Protein AF-A0A1M5GUL8-F1 (afdb_monomer_lite)

Structure (mmCIF, N/CA/C/O backbone):
data_AF-A0A1M5GUL8-F1
#
_entry.id   AF-A0A1M5GUL8-F1
#
loop_
_atom_site.group_PDB
_atom_site.id
_atom_site.type_symbol
_atom_site.label_atom_id
_atom_site.label_alt_id
_atom_site.label_comp_id
_atom_site.label_asym_id
_atom_site.label_entity_id
_atom_site.label_seq_id
_atom_site.pdbx_PDB_ins_code
_atom_site.Cartn_x
_atom_site.Cartn_y
_atom_site.Cartn_z
_atom_site.occupancy
_atom_site.B_iso_or_equiv
_atom_site.auth_seq_id
_atom_site.auth_comp_id
_atom_site.auth_asym_id
_atom_site.auth_atom_id
_atom_site.pdbx_PDB_model_num
ATOM 1 N N . MET A 1 1 ? -1.509 32.588 45.041 1.00 47.69 1 MET A N 1
ATOM 2 C CA . MET A 1 1 ? -2.164 32.476 43.717 1.00 47.69 1 MET A CA 1
ATOM 3 C C . MET A 1 1 ? -1.309 31.799 42.627 1.00 47.69 1 MET A C 1
ATOM 5 O O . MET A 1 1 ? -1.716 31.833 41.479 1.00 47.69 1 MET A O 1
ATOM 9 N N . ASN A 1 2 ? -0.209 31.088 42.941 1.00 47.78 2 ASN A N 1
ATOM 10 C CA . ASN A 1 2 ? 0.744 30.619 41.908 1.00 47.78 2 ASN A CA 1
ATOM 11 C C . ASN A 1 2 ? 0.819 29.095 41.684 1.00 47.78 2 ASN A C 1
ATOM 13 O O . ASN A 1 2 ? 1.650 28.651 40.906 1.00 47.78 2 ASN A O 1
ATOM 17 N N . ARG A 1 3 ? -0.017 28.272 42.337 1.00 44.12 3 ARG A N 1
ATOM 18 C CA . ARG A 1 3 ? 0.022 26.800 42.157 1.00 44.12 3 ARG A CA 1
ATOM 19 C C . ARG A 1 3 ? -0.984 26.250 41.137 1.00 44.12 3 ARG A C 1
ATOM 21 O O . ARG A 1 3 ? -0.777 25.157 40.630 1.00 44.12 3 ARG A O 1
ATOM 28 N N . ILE A 1 4 ? -2.032 27.006 40.800 1.00 50.72 4 ILE A N 1
ATOM 29 C CA . ILE A 1 4 ? -3.084 26.549 39.872 1.00 50.72 4 ILE A CA 1
ATOM 30 C C . ILE A 1 4 ? -2.656 26.722 38.400 1.00 50.72 4 ILE A C 1
ATOM 32 O O . ILE A 1 4 ? -2.980 25.878 37.570 1.00 50.72 4 ILE A O 1
ATOM 36 N N . MET A 1 5 ? -1.841 27.735 38.069 1.00 47.38 5 MET A N 1
ATOM 37 C CA . MET A 1 5 ? -1.359 27.936 36.689 1.00 47.38 5 MET A CA 1
ATOM 38 C C . MET A 1 5 ? -0.355 26.875 36.216 1.00 47.38 5 MET A C 1
ATOM 40 O O . MET A 1 5 ? -0.329 26.551 35.031 1.00 47.38 5 MET A O 1
ATOM 44 N N . THR A 1 6 ? 0.451 26.296 37.109 1.00 47.16 6 THR A N 1
ATOM 45 C CA . THR A 1 6 ? 1.466 25.303 36.715 1.00 47.16 6 THR A CA 1
ATOM 46 C C . THR A 1 6 ? 0.842 23.954 36.337 1.00 47.16 6 THR A C 1
ATOM 48 O O . THR A 1 6 ? 1.365 23.259 35.473 1.00 47.16 6 THR A O 1
ATOM 51 N N . ILE A 1 7 ? -0.312 23.605 36.921 1.00 49.56 7 ILE A N 1
ATOM 52 C CA . ILE A 1 7 ? -1.028 22.356 36.612 1.00 49.56 7 ILE A CA 1
ATOM 53 C C . ILE A 1 7 ? -1.780 22.469 35.274 1.00 49.56 7 ILE A C 1
ATOM 55 O O . ILE A 1 7 ? -1.790 21.512 34.501 1.00 49.56 7 ILE A O 1
ATOM 59 N N . LEU A 1 8 ? -2.321 23.647 34.933 1.00 42.06 8 LEU A N 1
ATOM 60 C CA . LEU A 1 8 ? -2.949 23.870 33.622 1.00 42.06 8 LEU A CA 1
ATOM 61 C C . LEU A 1 8 ? -1.931 23.855 32.463 1.00 42.06 8 LEU A C 1
ATOM 63 O O . LEU A 1 8 ? -2.240 23.343 31.390 1.00 42.06 8 LEU A O 1
ATOM 67 N N . GLY A 1 9 ? -0.705 24.348 32.683 1.00 41.94 9 GLY A N 1
ATOM 68 C CA . GLY A 1 9 ? 0.378 24.276 31.690 1.00 41.94 9 GLY A CA 1
ATOM 69 C C . GLY A 1 9 ? 0.892 22.850 31.435 1.00 41.94 9 GLY A C 1
ATOM 70 O O . GLY A 1 9 ? 1.297 22.526 30.316 1.00 41.94 9 GLY A O 1
ATOM 71 N N . LEU A 1 10 ? 0.817 21.967 32.439 1.00 41.84 10 LEU A N 1
ATOM 72 C CA . LEU A 1 10 ? 1.110 20.541 32.259 1.00 41.84 10 LEU A CA 1
ATOM 73 C C . LEU A 1 10 ? -0.034 19.781 31.568 1.00 41.84 10 LEU A C 1
ATOM 75 O O . LEU A 1 10 ? 0.227 18.893 30.767 1.00 41.84 10 LEU A O 1
ATOM 79 N N . LEU A 1 11 ? -1.297 20.146 31.806 1.00 42.75 11 LEU A N 1
ATOM 80 C CA . LEU A 1 11 ? -2.436 19.504 31.133 1.00 42.75 11 LEU A CA 1
ATOM 81 C C . LEU A 1 11 ? -2.537 19.885 29.646 1.00 42.75 11 LEU A C 1
ATOM 83 O O . LEU A 1 11 ? -2.881 19.037 28.826 1.00 42.75 11 LEU A O 1
ATOM 87 N N . LEU A 1 12 ? -2.144 21.108 29.273 1.00 41.09 12 LEU A N 1
ATOM 88 C CA . LEU A 1 12 ? -2.065 21.530 27.867 1.00 41.09 12 LEU A CA 1
ATOM 89 C C . LEU A 1 12 ? -0.868 20.929 27.109 1.00 41.09 12 LEU A C 1
ATOM 91 O O . LEU A 1 12 ? -0.912 20.841 25.886 1.00 41.09 12 LEU A O 1
ATOM 95 N N . SER A 1 13 ? 0.177 20.463 27.802 1.00 37.84 13 SER A N 1
ATOM 96 C CA . SER A 1 13 ? 1.299 19.754 27.161 1.00 37.84 13 SER A CA 1
ATOM 97 C C . SER A 1 13 ? 1.066 18.247 27.006 1.00 37.84 13 SER A C 1
ATOM 99 O O . SER A 1 13 ? 1.755 17.608 26.214 1.00 37.84 13 SER A O 1
ATOM 101 N N . ILE A 1 14 ? 0.047 17.680 27.664 1.00 40.59 14 ILE A N 1
ATOM 102 C CA . ILE A 1 14 ? -0.360 16.277 27.461 1.00 40.59 14 ILE A CA 1
ATOM 103 C C . ILE A 1 14 ? -1.213 16.115 26.187 1.00 40.59 14 ILE A C 1
ATOM 105 O O . ILE A 1 14 ? -1.232 15.038 25.599 1.00 40.59 14 ILE A O 1
ATOM 109 N N . GLN A 1 15 ? -1.834 17.186 25.677 1.00 35.66 15 GLN A N 1
ATOM 110 C CA . GLN A 1 15 ? -2.604 17.149 24.422 1.00 35.66 15 GLN A CA 1
ATOM 111 C C . GLN A 1 15 ? -1.769 17.371 23.147 1.00 35.66 15 GLN A C 1
ATOM 113 O O . GLN A 1 15 ? -2.318 17.341 22.050 1.00 35.66 15 GLN A O 1
ATOM 118 N N . VAL A 1 16 ? -0.445 17.537 23.260 1.00 35.75 16 VAL A N 1
ATOM 119 C CA . VAL A 1 16 ? 0.461 17.694 22.101 1.00 35.75 16 VAL A CA 1
ATOM 120 C C . VAL A 1 16 ? 1.541 16.606 22.065 1.00 35.75 16 VAL A C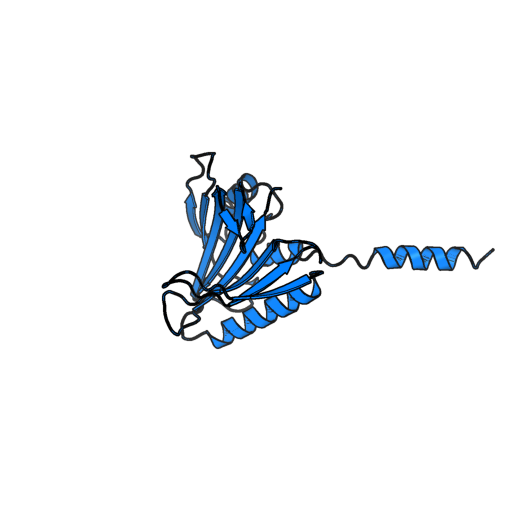 1
ATOM 122 O O . VAL A 1 16 ? 2.573 16.749 21.420 1.00 35.75 16 VAL A O 1
ATOM 125 N N . PHE A 1 17 ? 1.268 15.436 22.647 1.00 36.91 17 PHE A N 1
ATOM 126 C CA . PHE A 1 17 ? 1.726 14.195 22.017 1.00 36.91 17 PHE A CA 1
ATOM 127 C C . PHE A 1 17 ? 0.725 13.835 20.922 1.00 36.91 17 PHE A C 1
ATOM 129 O O . PHE A 1 17 ? 0.051 12.811 20.977 1.00 36.91 17 PHE A O 1
ATOM 136 N N . GLY A 1 18 ? 0.611 14.722 19.928 1.00 37.88 18 GLY A N 1
ATOM 137 C CA . GLY A 1 18 ? 0.010 14.366 18.657 1.00 37.88 18 GLY A CA 1
ATOM 138 C C . GLY A 1 18 ? 0.829 13.203 18.129 1.00 37.88 18 GLY A C 1
ATOM 139 O O . GLY A 1 18 ? 1.966 13.396 17.693 1.00 37.88 18 GLY A O 1
ATOM 140 N N . GLN A 1 19 ? 0.293 11.988 18.259 1.00 46.31 19 GLN A N 1
ATOM 141 C CA . GLN A 1 19 ? 0.756 10.851 17.486 1.00 46.31 19 GLN A CA 1
ATOM 142 C C . GLN A 1 19 ? 0.879 11.378 16.062 1.00 46.31 19 GLN A C 1
ATOM 144 O O . GLN A 1 19 ? -0.102 11.853 15.496 1.00 46.31 19 GLN A O 1
ATOM 149 N N . LEU A 1 20 ? 2.106 11.428 15.540 1.00 48.72 20 LEU A N 1
ATOM 150 C CA . LEU A 1 20 ? 2.336 11.708 14.132 1.00 48.72 20 LEU A CA 1
ATOM 151 C C . LEU A 1 20 ? 1.418 10.757 13.379 1.00 48.72 20 LEU A C 1
ATOM 153 O O . LEU A 1 20 ? 1.664 9.553 13.405 1.00 48.72 20 LEU A O 1
ATOM 157 N N . GLU A 1 21 ? 0.345 11.303 12.809 1.00 58.53 21 GLU A N 1
ATOM 158 C CA . GLU A 1 21 ? -0.658 10.534 12.091 1.00 58.53 21 GLU A CA 1
ATOM 159 C C . GLU A 1 21 ? 0.083 9.611 11.118 1.00 58.53 21 GLU A C 1
ATOM 161 O O . GLU A 1 21 ? 0.803 10.129 10.246 1.00 58.53 21 GLU A O 1
ATOM 166 N N . PRO A 1 22 ? 0.005 8.274 11.299 1.00 62.44 22 PRO A N 1
ATOM 167 C CA . PRO A 1 22 ? 0.642 7.297 10.420 1.00 62.44 22 PRO A CA 1
ATOM 168 C C . PRO A 1 22 ? 0.483 7.666 8.946 1.00 62.44 22 PRO A C 1
ATOM 170 O O . PRO A 1 22 ? 1.398 7.471 8.148 1.00 62.44 22 PRO A O 1
ATOM 173 N N . GLU A 1 23 ? -0.653 8.274 8.614 1.00 63.25 23 GLU A N 1
ATOM 174 C CA . GLU A 1 23 ? -1.065 8.724 7.298 1.00 63.25 23 GLU A CA 1
ATOM 175 C C . GLU A 1 23 ? -0.108 9.726 6.626 1.00 63.25 23 GLU A C 1
ATOM 177 O O . GLU A 1 23 ? 0.098 9.621 5.422 1.00 63.25 23 GLU A O 1
ATOM 182 N N . LYS A 1 24 ? 0.570 10.636 7.344 1.00 66.06 24 LYS A N 1
ATOM 183 C CA . LYS A 1 24 ? 1.577 11.525 6.704 1.00 66.06 24 LYS A CA 1
ATOM 184 C C . LYS A 1 24 ? 2.829 10.775 6.250 1.00 66.06 24 LYS A C 1
ATOM 186 O O . LYS A 1 24 ? 3.548 11.211 5.352 1.00 66.06 24 LYS A O 1
ATOM 191 N N . GLU A 1 25 ? 3.140 9.660 6.903 1.00 71.12 25 GLU A N 1
ATOM 192 C CA . GLU A 1 25 ? 4.223 8.776 6.475 1.00 71.12 25 GLU A CA 1
ATOM 193 C C . GLU A 1 25 ? 3.783 7.829 5.358 1.00 71.12 25 GLU A C 1
ATOM 195 O O . GLU A 1 25 ? 4.627 7.424 4.559 1.00 71.12 25 GLU A O 1
ATOM 200 N N . LEU A 1 26 ? 2.483 7.539 5.259 1.00 73.31 26 LEU A N 1
ATOM 201 C CA . LEU A 1 26 ? 1.904 6.807 4.134 1.00 73.31 26 LEU A CA 1
ATOM 202 C C . LEU A 1 26 ? 1.984 7.618 2.849 1.00 73.31 26 LEU A C 1
ATOM 204 O O . LEU A 1 26 ? 2.467 7.090 1.858 1.00 73.31 26 LEU A O 1
ATOM 208 N N . GLU A 1 27 ? 1.606 8.896 2.863 1.00 75.19 27 GLU A N 1
ATOM 209 C CA . GLU A 1 27 ? 1.657 9.745 1.663 1.00 75.19 27 GLU A CA 1
ATOM 210 C C . GLU A 1 27 ? 3.051 9.718 1.015 1.00 75.19 27 GLU A C 1
ATOM 212 O O . GLU A 1 27 ? 3.172 9.586 -0.196 1.00 75.19 27 GLU A O 1
ATOM 217 N N . LYS A 1 28 ? 4.129 9.696 1.809 1.00 79.19 28 LYS A N 1
ATOM 218 C CA . LYS A 1 28 ? 5.503 9.573 1.286 1.00 79.19 28 LYS A CA 1
ATOM 219 C C . LYS A 1 28 ? 5.796 8.223 0.617 1.00 79.19 28 LYS A C 1
ATOM 221 O O . LYS A 1 28 ? 6.624 8.161 -0.287 1.00 79.19 28 LYS A O 1
ATOM 226 N N . ILE A 1 29 ? 5.161 7.143 1.072 1.00 80.94 29 ILE A N 1
ATOM 227 C CA . ILE A 1 29 ? 5.252 5.810 0.450 1.00 80.94 29 ILE A CA 1
ATOM 228 C C . ILE A 1 29 ? 4.445 5.783 -0.849 1.00 80.94 29 ILE A C 1
ATOM 230 O O . ILE A 1 29 ? 4.911 5.234 -1.844 1.00 80.94 29 ILE A O 1
ATOM 234 N N . PHE A 1 30 ? 3.288 6.441 -0.843 1.00 86.62 30 PHE A N 1
ATOM 235 C CA . PHE A 1 30 ? 2.367 6.579 -1.966 1.00 86.62 30 PHE A CA 1
ATOM 236 C C . PHE A 1 30 ? 2.670 7.814 -2.825 1.00 86.62 30 PHE A C 1
ATOM 238 O O . PHE A 1 30 ? 1.758 8.457 -3.328 1.00 86.62 30 PHE A O 1
ATOM 245 N N . TYR A 1 31 ? 3.950 8.157 -3.010 1.00 84.56 31 TYR A N 1
ATOM 246 C CA . TYR A 1 31 ? 4.385 9.167 -3.989 1.00 84.56 31 TYR A CA 1
ATOM 247 C C . TYR A 1 31 ? 3.757 10.559 -3.803 1.00 84.56 31 TYR A C 1
ATOM 249 O O . TYR A 1 31 ? 3.506 11.282 -4.766 1.00 84.56 31 TYR A O 1
ATOM 257 N N . SER A 1 32 ? 3.539 10.940 -2.544 1.00 85.81 32 SER A N 1
ATOM 258 C CA . SER A 1 32 ? 2.886 12.182 -2.116 1.00 85.81 32 SER A CA 1
ATOM 259 C C . SER A 1 32 ? 1.441 12.322 -2.597 1.00 85.81 32 SER A C 1
ATOM 261 O O . SER A 1 32 ? 0.905 13.429 -2.608 1.00 85.81 32 SER A O 1
ATOM 263 N N . LEU A 1 33 ? 0.801 11.219 -2.995 1.00 89.12 33 LEU A N 1
ATOM 264 C CA . LEU A 1 33 ? -0.607 11.234 -3.356 1.00 89.12 33 LEU A CA 1
ATOM 265 C C . LEU A 1 33 ? -1.466 11.519 -2.121 1.00 89.12 33 LEU A C 1
ATOM 267 O O . LEU A 1 33 ? -1.161 11.015 -1.035 1.00 89.12 33 LEU A O 1
ATOM 271 N N . PRO A 1 34 ? -2.558 12.285 -2.271 1.00 89.75 34 PRO A N 1
ATOM 272 C CA . PRO A 1 34 ? -3.419 12.666 -1.162 1.00 89.75 34 PRO A CA 1
ATOM 273 C C . PRO A 1 34 ? -4.378 11.522 -0.804 1.00 89.75 34 PRO A C 1
ATOM 275 O O . PRO A 1 34 ? -5.589 11.650 -0.952 1.00 89.75 34 PRO A O 1
ATOM 278 N N . ILE A 1 35 ? -3.843 10.400 -0.311 1.00 88.94 35 ILE A N 1
ATOM 279 C CA . ILE A 1 35 ? -4.555 9.121 -0.083 1.00 88.94 35 ILE A CA 1
ATOM 280 C C . ILE A 1 35 ? -5.789 9.198 0.839 1.00 88.94 35 ILE A C 1
ATOM 282 O O . ILE A 1 35 ? -6.497 8.213 1.011 1.00 88.94 35 ILE A O 1
ATOM 286 N N . ARG A 1 36 ? -6.020 10.348 1.478 1.00 84.44 36 ARG A N 1
ATOM 287 C CA . ARG A 1 36 ? -7.157 10.609 2.368 1.00 84.44 36 ARG A CA 1
ATOM 288 C C . ARG A 1 36 ? -8.386 11.152 1.639 1.00 84.44 36 ARG A C 1
ATOM 290 O O . ARG A 1 36 ? -9.449 11.225 2.246 1.00 84.44 36 ARG A O 1
ATOM 297 N N . LEU A 1 37 ? -8.216 11.628 0.407 1.00 89.81 37 LEU A N 1
ATOM 298 C CA . LEU A 1 37 ? -9.292 12.220 -0.381 1.00 89.81 37 LEU A CA 1
ATOM 299 C C . LEU A 1 37 ? -10.118 11.136 -1.081 1.00 89.81 37 LEU A C 1
ATOM 301 O O . LEU A 1 37 ? -9.834 9.943 -0.979 1.00 89.81 37 LEU A O 1
ATOM 305 N N . GLU A 1 38 ? -11.170 11.563 -1.770 1.00 89.75 38 GLU A N 1
ATOM 306 C CA . GLU A 1 38 ? -11.961 10.683 -2.627 1.00 89.75 38 GLU A CA 1
ATOM 307 C C . GLU A 1 38 ? -11.108 10.077 -3.741 1.00 89.75 38 GLU A C 1
ATOM 309 O O . GLU A 1 38 ? -10.164 10.712 -4.230 1.00 89.75 38 GLU A O 1
ATOM 314 N N . ILE A 1 39 ? -11.426 8.839 -4.124 1.00 89.12 39 ILE A N 1
ATOM 315 C CA . ILE A 1 39 ? -10.593 8.047 -5.031 1.00 89.12 39 ILE A CA 1
ATOM 316 C C . ILE A 1 39 ? -10.414 8.739 -6.385 1.00 89.12 39 ILE A C 1
ATOM 318 O O . ILE A 1 39 ? -9.321 8.724 -6.946 1.00 89.12 39 ILE A O 1
ATOM 322 N N . GLU A 1 40 ? -11.430 9.463 -6.843 1.00 88.25 40 GLU A N 1
ATOM 323 C CA . GLU A 1 40 ? -11.411 10.327 -8.021 1.00 88.25 40 GLU A CA 1
ATOM 324 C C . GLU A 1 40 ? -10.310 11.387 -7.921 1.00 88.25 40 GLU A C 1
ATOM 326 O O . GLU A 1 40 ? -9.521 11.574 -8.846 1.00 88.25 40 GLU A O 1
ATOM 331 N N . THR A 1 41 ? -10.202 12.038 -6.760 1.00 90.81 41 THR A N 1
ATOM 332 C CA . THR A 1 41 ? -9.197 13.081 -6.515 1.00 90.81 41 THR A CA 1
ATOM 333 C C . THR A 1 41 ? -7.791 12.490 -6.434 1.00 90.81 41 THR A C 1
ATOM 335 O O . THR A 1 41 ? -6.825 13.101 -6.902 1.00 90.81 41 THR A O 1
ATOM 338 N N . ILE A 1 42 ? -7.656 11.292 -5.858 1.00 91.50 42 ILE A N 1
ATOM 339 C CA . ILE A 1 42 ? -6.381 10.566 -5.811 1.00 91.50 42 ILE A CA 1
ATOM 340 C C . ILE A 1 42 ? -5.946 10.188 -7.233 1.00 91.50 42 ILE A C 1
ATOM 342 O O . ILE A 1 42 ? -4.799 10.440 -7.603 1.00 91.50 42 ILE A O 1
ATOM 346 N N . ILE A 1 43 ? -6.858 9.639 -8.040 1.00 90.00 43 ILE A N 1
ATOM 347 C CA . ILE A 1 43 ? -6.615 9.268 -9.439 1.00 90.00 43 ILE A CA 1
ATOM 348 C C . ILE A 1 43 ? -6.224 10.497 -10.266 1.00 90.00 43 ILE A C 1
ATOM 350 O O . ILE A 1 43 ? -5.242 10.451 -11.007 1.00 90.00 43 ILE A O 1
ATOM 354 N N . ASP A 1 44 ? -6.933 11.617 -10.123 1.00 89.25 44 ASP A N 1
ATOM 355 C CA . ASP A 1 44 ? -6.595 12.855 -10.830 1.00 89.25 44 ASP A CA 1
ATOM 356 C C . ASP A 1 44 ? -5.236 13.419 -10.401 1.00 89.25 44 ASP A C 1
ATOM 358 O O . ASP A 1 44 ? -4.471 13.908 -11.235 1.00 89.25 44 ASP A O 1
ATOM 362 N N . SER A 1 45 ? -4.881 13.283 -9.122 1.00 91.56 45 SER A N 1
ATOM 363 C CA . SER A 1 45 ? -3.540 13.630 -8.636 1.00 91.56 45 SER A CA 1
ATOM 364 C C . SER A 1 45 ? -2.467 12.710 -9.228 1.00 91.56 45 SER A C 1
ATOM 366 O O . SER A 1 45 ? -1.383 13.175 -9.573 1.00 91.56 45 SER A O 1
ATOM 368 N N . ALA A 1 46 ? -2.762 11.417 -9.385 1.00 90.50 46 ALA A N 1
ATOM 369 C CA . ALA A 1 46 ? -1.837 10.430 -9.937 1.00 90.50 46 ALA A CA 1
ATOM 370 C C . ALA A 1 46 ? -1.548 10.657 -11.428 1.00 90.50 46 ALA A C 1
ATOM 372 O O . ALA A 1 46 ? -0.395 10.567 -11.841 1.00 90.50 46 ALA A O 1
ATOM 373 N N . LYS A 1 47 ? -2.554 11.043 -12.224 1.00 86.44 47 LYS A N 1
ATOM 374 C CA . LYS A 1 47 ? -2.376 11.383 -13.651 1.00 86.44 47 LYS A CA 1
ATOM 375 C C . LYS A 1 47 ? -1.372 12.513 -13.885 1.00 86.44 47 LYS A C 1
ATOM 377 O O . LYS A 1 47 ? -0.713 12.538 -14.917 1.00 86.44 47 LYS A O 1
ATOM 382 N N . ASN A 1 48 ? -1.289 13.450 -12.944 1.00 87.44 48 ASN A N 1
ATOM 383 C CA . ASN A 1 48 ? -0.442 14.637 -13.043 1.00 87.44 48 ASN A CA 1
ATOM 384 C C . ASN A 1 48 ? 0.883 14.491 -12.274 1.00 87.44 48 ASN A C 1
ATOM 386 O O . ASN A 1 48 ? 1.611 15.468 -12.114 1.00 87.44 48 ASN A O 1
ATOM 390 N N . ASN A 1 49 ? 1.184 13.305 -11.741 1.00 88.06 49 ASN A N 1
ATOM 391 C CA . ASN A 1 49 ? 2.380 13.081 -10.942 1.00 88.06 49 ASN A CA 1
ATOM 392 C C . ASN A 1 49 ? 3.547 12.646 -11.836 1.00 88.06 49 ASN A C 1
ATOM 394 O O . ASN A 1 49 ? 3.549 11.531 -12.351 1.00 88.06 49 ASN A O 1
ATOM 398 N N . ASP A 1 50 ? 4.580 13.486 -11.941 1.00 86.19 50 ASP A N 1
ATOM 399 C CA . ASP A 1 50 ? 5.778 13.227 -12.758 1.00 86.19 50 ASP A CA 1
ATOM 400 C C . ASP A 1 50 ? 6.530 11.941 -12.372 1.00 86.19 50 ASP A C 1
ATOM 402 O O . ASP A 1 50 ? 7.359 11.432 -13.131 1.00 86.19 50 ASP A O 1
ATOM 406 N N . LEU A 1 51 ? 6.267 11.394 -11.181 1.00 85.06 51 LEU A N 1
ATOM 407 C CA . LEU A 1 51 ? 6.855 10.140 -10.736 1.00 85.06 51 LEU A CA 1
ATOM 408 C C . LEU A 1 51 ? 6.114 8.906 -11.270 1.00 85.06 51 LEU A C 1
ATOM 410 O O . LEU A 1 51 ? 6.577 7.798 -11.001 1.00 85.06 51 LEU A O 1
ATOM 414 N N . ILE A 1 52 ? 5.020 9.073 -12.017 1.00 85.94 52 ILE A N 1
ATOM 415 C CA . ILE A 1 52 ? 4.239 8.009 -12.656 1.00 85.94 52 ILE A CA 1
ATOM 416 C C . ILE A 1 52 ? 4.381 8.160 -14.177 1.00 85.94 52 ILE A C 1
ATOM 418 O O . ILE A 1 52 ? 4.016 9.173 -14.756 1.00 85.94 52 ILE A O 1
ATOM 422 N N . THR A 1 53 ? 4.966 7.157 -14.831 1.00 78.94 53 THR A N 1
ATOM 423 C CA . THR A 1 53 ? 5.552 7.302 -16.185 1.00 78.94 53 THR A CA 1
ATOM 424 C C . THR A 1 53 ? 4.783 6.597 -17.302 1.00 78.94 53 THR A C 1
ATOM 426 O O . THR A 1 53 ? 4.972 6.908 -18.472 1.00 78.94 53 THR A O 1
ATOM 429 N N . SER A 1 54 ? 3.910 5.658 -16.957 1.00 72.44 54 SER A N 1
ATOM 430 C CA . SER A 1 54 ? 3.028 4.938 -17.879 1.00 72.44 54 SER A CA 1
ATOM 431 C C . SER A 1 54 ? 1.773 4.617 -17.105 1.00 72.44 54 SER A C 1
ATOM 433 O O . SER A 1 54 ? 1.912 4.148 -15.978 1.00 72.44 54 SER A O 1
ATOM 435 N N . PHE A 1 55 ? 0.593 4.865 -17.663 1.00 76.75 55 PHE A N 1
ATOM 436 C CA . PHE A 1 55 ? -0.646 4.596 -16.951 1.00 76.75 55 PHE A CA 1
ATOM 437 C C . PHE A 1 55 ? -1.747 4.062 -17.856 1.00 76.75 55 PHE A C 1
ATOM 439 O O . PHE A 1 55 ? -1.870 4.460 -19.014 1.00 76.75 55 PHE A O 1
ATOM 446 N N . GLU A 1 56 ? -2.569 3.189 -17.284 1.00 76.31 56 GLU A N 1
ATOM 447 C CA . GLU A 1 56 ? -3.856 2.795 -17.837 1.00 76.31 56 GLU A CA 1
ATOM 448 C C . GLU A 1 56 ? -4.959 3.359 -16.949 1.00 76.31 56 GLU A C 1
ATOM 450 O O . GLU A 1 56 ? -4.839 3.439 -15.724 1.00 76.31 56 GLU A O 1
ATOM 455 N N . ASN A 1 57 ? -6.043 3.791 -17.582 1.00 65.75 57 ASN A N 1
ATOM 456 C CA . ASN A 1 57 ? -7.156 4.407 -16.888 1.00 65.75 57 ASN A CA 1
ATOM 457 C C . ASN A 1 57 ? -8.467 3.878 -17.462 1.00 65.75 57 ASN A C 1
ATOM 459 O O . ASN A 1 57 ? -8.678 3.942 -18.673 1.00 65.75 57 ASN A O 1
ATOM 463 N N . ASN A 1 58 ? -9.357 3.413 -16.588 1.00 65.31 58 ASN A N 1
ATOM 464 C CA . ASN A 1 58 ? -10.708 2.999 -16.965 1.00 65.31 58 ASN A CA 1
ATOM 465 C C . ASN A 1 58 ? -11.788 3.773 -16.187 1.00 65.31 58 ASN A C 1
ATOM 467 O O . ASN A 1 58 ? -12.848 3.252 -15.862 1.00 65.31 58 ASN A O 1
ATOM 471 N N . TYR A 1 59 ? -11.513 5.044 -15.880 1.00 57.94 59 TYR A N 1
ATOM 472 C CA . TYR A 1 59 ? -12.389 5.910 -15.083 1.00 57.94 59 TYR A CA 1
ATOM 473 C C . TYR A 1 59 ? -13.699 6.330 -15.773 1.00 57.94 59 TYR A C 1
ATOM 475 O O . TYR A 1 59 ? -14.632 6.779 -15.117 1.00 57.94 59 TYR A O 1
ATOM 483 N N . HIS A 1 60 ? -13.809 6.191 -17.097 1.00 53.53 60 HIS A N 1
ATOM 484 C CA . HIS A 1 60 ? -15.047 6.540 -17.806 1.00 53.53 60 HIS A CA 1
ATOM 485 C C . HIS A 1 60 ? -16.231 5.617 -17.463 1.00 53.53 60 HIS A C 1
ATOM 487 O O . HIS A 1 60 ? -17.362 5.918 -17.839 1.00 53.53 60 HIS A O 1
ATOM 493 N N . ILE A 1 61 ? -15.987 4.532 -16.723 1.00 58.34 61 ILE A N 1
ATOM 494 C CA . ILE A 1 61 ? -17.008 3.700 -16.091 1.00 58.34 61 ILE A CA 1
ATOM 495 C C . ILE A 1 61 ? -17.088 4.143 -14.622 1.00 58.34 61 ILE A C 1
ATOM 497 O O . ILE A 1 61 ? -16.338 3.652 -13.779 1.00 58.34 61 ILE A O 1
ATOM 501 N N . SER A 1 62 ? -17.970 5.108 -14.331 1.00 57.16 62 SER A N 1
ATOM 502 C CA . SER A 1 62 ? -18.089 5.798 -13.027 1.00 57.16 62 SER A CA 1
ATOM 503 C C . SER A 1 62 ? -18.224 4.871 -11.824 1.00 57.16 62 SER A C 1
ATOM 505 O O . SER A 1 62 ? -17.893 5.241 -10.704 1.00 57.16 62 SER A O 1
ATOM 507 N N . ASP A 1 63 ? -18.708 3.659 -12.055 1.00 65.06 63 ASP A N 1
ATOM 508 C CA . ASP A 1 63 ? -19.108 2.745 -10.995 1.00 65.06 63 ASP A CA 1
ATOM 509 C C . ASP A 1 63 ? -17.903 1.971 -10.430 1.00 65.06 63 ASP A C 1
ATOM 511 O O . ASP A 1 63 ? -18.013 1.320 -9.390 1.00 65.06 63 ASP A O 1
ATOM 515 N N . LYS A 1 64 ? -16.755 2.007 -11.128 1.00 73.12 64 LYS A N 1
ATOM 516 C CA . LYS A 1 64 ? -15.523 1.275 -10.789 1.00 73.12 64 LYS A CA 1
ATOM 517 C C . LYS A 1 64 ? -14.277 2.071 -11.200 1.00 73.12 64 LYS A C 1
ATOM 519 O O . LYS A 1 64 ? -13.572 1.654 -12.124 1.00 73.12 64 LYS A O 1
ATOM 524 N N . PRO A 1 65 ? -13.992 3.214 -10.546 1.00 80.12 65 PRO A N 1
ATOM 525 C CA . PRO A 1 65 ? -12.771 3.969 -10.805 1.00 80.12 65 PRO A CA 1
ATOM 526 C C . PRO A 1 65 ? -11.541 3.057 -10.695 1.00 80.12 65 PRO A C 1
ATOM 528 O O . PRO A 1 65 ? -11.390 2.335 -9.710 1.00 80.12 65 PRO A O 1
ATOM 531 N N . TYR A 1 66 ? -10.683 3.087 -11.720 1.00 86.31 66 TYR A N 1
ATOM 532 C CA . TYR A 1 66 ? -9.443 2.314 -11.802 1.00 86.31 66 TYR A CA 1
ATOM 533 C C . TYR A 1 66 ? -8.341 3.130 -12.480 1.00 86.31 66 TYR A C 1
ATOM 535 O O . TYR A 1 66 ? -8.540 3.679 -13.568 1.00 86.31 66 TYR A O 1
ATOM 543 N N . PHE A 1 67 ? -7.168 3.140 -11.858 1.00 88.56 6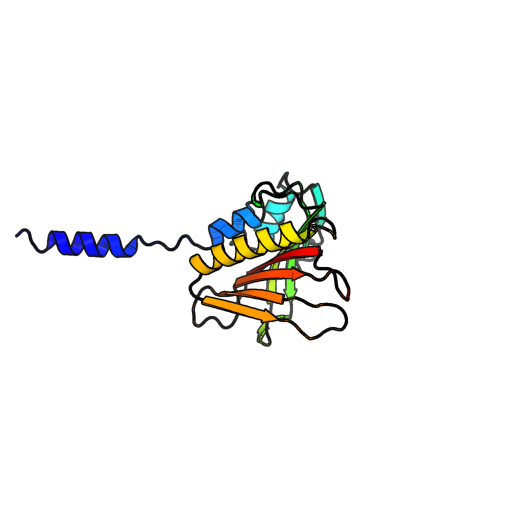7 PHE A N 1
ATOM 544 C CA . PHE A 1 67 ? -5.920 3.672 -12.386 1.00 88.56 67 PHE A CA 1
ATOM 545 C C . PHE A 1 67 ? -4.795 2.685 -12.092 1.00 88.56 67 PHE A C 1
ATOM 547 O O . PHE A 1 67 ? -4.682 2.195 -10.969 1.00 88.56 67 PHE A O 1
ATOM 554 N N . SER A 1 68 ? -3.915 2.460 -13.059 1.00 88.12 68 SER A N 1
ATOM 555 C CA . SER A 1 68 ? -2.639 1.785 -12.835 1.00 88.12 68 SER A CA 1
ATOM 556 C C . SER A 1 68 ? -1.510 2.588 -13.436 1.00 88.12 68 SER A C 1
ATOM 558 O O . SER A 1 68 ? -1.703 3.303 -14.416 1.00 88.12 68 SER A O 1
ATOM 560 N N . GLY A 1 69 ? -0.313 2.472 -12.870 1.00 85.12 69 GLY A N 1
ATOM 561 C CA . GLY A 1 69 ? 0.848 3.036 -13.522 1.00 85.12 69 GLY A CA 1
ATOM 562 C C . GLY A 1 69 ? 2.198 2.575 -13.009 1.00 85.12 69 GLY A C 1
ATOM 563 O O . GLY A 1 69 ? 2.336 2.019 -11.920 1.00 85.12 69 GLY A O 1
ATOM 564 N N . HIS A 1 70 ? 3.217 2.828 -13.826 1.00 86.69 70 HIS A N 1
ATOM 565 C CA . HIS A 1 70 ? 4.605 2.540 -13.502 1.00 86.69 70 HIS A CA 1
ATOM 566 C C . HIS A 1 70 ? 5.251 3.693 -12.767 1.00 86.69 70 HIS A C 1
ATOM 568 O O . HIS A 1 70 ? 5.242 4.843 -13.212 1.00 86.69 70 HIS A O 1
ATOM 574 N N . LEU A 1 71 ? 5.888 3.347 -11.663 1.00 81.38 71 LEU A N 1
ATOM 575 C CA . LEU A 1 71 ? 6.565 4.297 -10.821 1.00 81.38 71 LEU A CA 1
ATOM 576 C C . LEU A 1 71 ? 8.005 4.478 -11.282 1.00 81.38 71 LEU A C 1
ATOM 578 O O . LEU A 1 71 ? 8.772 3.524 -11.431 1.00 81.38 71 LEU A O 1
ATOM 582 N N . SER A 1 72 ? 8.385 5.738 -11.431 1.00 73.06 72 SER A N 1
ATOM 583 C CA . SER A 1 72 ? 9.777 6.155 -11.461 1.00 73.06 72 SER A CA 1
ATOM 584 C C . SER A 1 72 ? 10.471 5.803 -10.128 1.00 73.06 72 SER A C 1
ATOM 586 O O . SER A 1 72 ? 9.843 5.399 -9.139 1.00 73.06 72 SER A O 1
ATOM 588 N N . GLN A 1 73 ? 11.800 5.922 -10.093 1.00 67.00 73 GLN A N 1
ATOM 589 C CA . GLN A 1 73 ? 12.614 5.542 -8.933 1.00 67.00 73 GLN A CA 1
ATOM 590 C C . GLN A 1 73 ? 12.066 6.112 -7.611 1.00 67.00 73 GLN A C 1
ATOM 592 O O . GLN A 1 73 ? 11.929 7.322 -7.439 1.00 67.00 73 GLN A O 1
ATOM 597 N N . ASN A 1 74 ? 11.804 5.227 -6.642 1.00 63.06 74 ASN A N 1
ATOM 598 C CA . ASN A 1 74 ? 11.344 5.631 -5.318 1.00 63.06 74 ASN A CA 1
ATOM 599 C C . ASN A 1 74 ? 12.515 6.117 -4.446 1.00 63.06 74 ASN A C 1
ATOM 601 O O . ASN A 1 74 ? 13.228 5.316 -3.834 1.00 63.06 74 ASN A O 1
ATOM 605 N N . ASN A 1 75 ? 12.695 7.433 -4.331 1.00 61.06 75 ASN A N 1
ATOM 606 C CA . ASN A 1 75 ? 13.748 8.005 -3.483 1.00 61.06 75 ASN A CA 1
ATOM 607 C C . ASN A 1 75 ? 13.490 7.808 -1.974 1.00 61.06 75 ASN A C 1
ATOM 609 O O . ASN A 1 75 ? 14.433 7.816 -1.180 1.00 61.06 75 ASN A O 1
ATOM 613 N N . TYR A 1 76 ? 12.240 7.577 -1.558 1.00 66.44 76 TYR A N 1
ATOM 614 C CA . TYR A 1 76 ? 11.876 7.427 -0.146 1.00 66.44 76 TYR A CA 1
ATOM 615 C C . TYR A 1 76 ? 12.385 6.110 0.455 1.00 66.44 76 TYR A C 1
ATOM 617 O O . TYR A 1 76 ? 12.854 6.069 1.597 1.00 66.44 76 TYR A O 1
ATOM 625 N N . LEU A 1 77 ? 12.374 5.021 -0.318 1.00 66.75 77 LEU A N 1
ATOM 626 C CA . LEU A 1 77 ? 12.831 3.714 0.162 1.00 66.75 77 LEU A CA 1
ATOM 627 C C . LEU A 1 77 ? 14.353 3.624 0.347 1.00 66.75 77 LEU A C 1
ATOM 629 O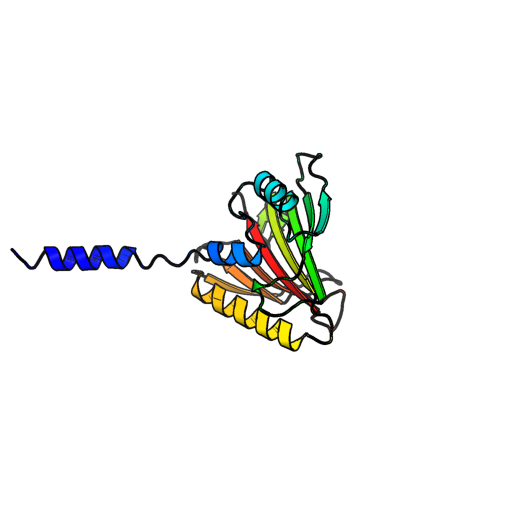 O . LEU A 1 77 ? 14.830 2.650 0.932 1.00 66.75 77 LEU A O 1
ATOM 633 N N . SER A 1 78 ? 15.128 4.629 -0.074 1.00 65.62 78 SER A N 1
ATOM 634 C CA . SER A 1 78 ? 16.603 4.638 0.004 1.00 65.62 78 SER A CA 1
ATOM 635 C C . SER A 1 78 ? 17.287 3.445 -0.692 1.00 65.62 78 SER A C 1
ATOM 637 O O . SER A 1 78 ? 18.482 3.228 -0.509 1.00 65.62 78 SER A O 1
ATOM 639 N N . ILE A 1 79 ? 16.529 2.642 -1.438 1.00 65.12 79 ILE A N 1
ATOM 640 C CA . ILE A 1 79 ? 16.954 1.467 -2.196 1.00 65.12 79 ILE A CA 1
ATOM 641 C C . ILE A 1 79 ? 16.131 1.492 -3.477 1.00 65.12 79 ILE A C 1
ATOM 643 O O . ILE A 1 79 ? 14.921 1.709 -3.413 1.00 65.12 79 ILE A O 1
ATOM 647 N N . LYS A 1 80 ? 16.789 1.291 -4.620 1.00 72.81 80 LYS A N 1
ATOM 648 C CA . LYS A 1 80 ? 16.129 1.276 -5.924 1.00 72.81 80 LYS A CA 1
ATOM 649 C C . LYS A 1 80 ? 15.562 -0.123 -6.184 1.00 72.81 80 LYS A C 1
ATOM 651 O O . LYS A 1 80 ? 16.365 -1.045 -6.321 1.00 72.81 80 LYS A O 1
ATOM 656 N N . PRO A 1 81 ? 14.232 -0.306 -6.212 1.00 76.31 81 PRO A N 1
ATOM 657 C CA . PRO A 1 81 ? 13.657 -1.526 -6.764 1.00 76.31 81 PRO A CA 1
ATOM 658 C C . PRO A 1 81 ? 13.963 -1.609 -8.270 1.00 76.31 81 PRO A C 1
ATOM 660 O O . PRO A 1 81 ? 14.298 -0.59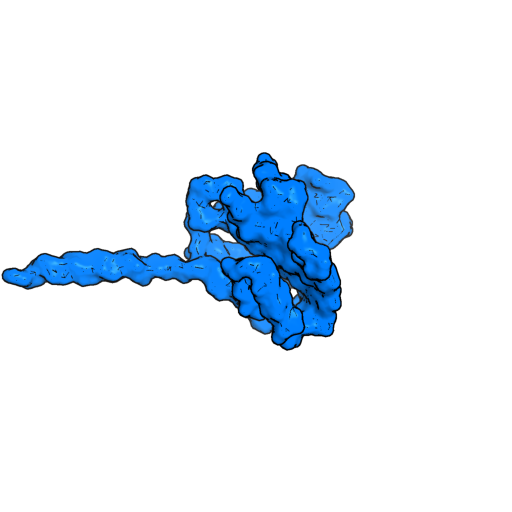7 -8.892 1.00 76.31 81 PRO A O 1
ATOM 663 N N . ASN A 1 82 ? 13.847 -2.803 -8.852 1.00 79.06 82 ASN A N 1
ATOM 664 C CA . ASN A 1 82 ? 13.949 -3.010 -10.300 1.00 79.06 82 ASN A CA 1
ATOM 665 C C . ASN A 1 82 ? 12.795 -2.315 -11.025 1.00 79.06 82 ASN A C 1
ATOM 667 O O . ASN A 1 82 ? 13.007 -1.668 -12.048 1.00 79.06 82 ASN A O 1
ATOM 671 N N . SER A 1 83 ? 11.589 -2.434 -10.474 1.00 80.06 83 SER A N 1
ATOM 672 C CA . SER A 1 83 ? 10.386 -1.769 -10.963 1.00 80.06 83 SER A CA 1
ATOM 673 C C . SER A 1 83 ? 9.455 -1.424 -9.803 1.00 80.06 83 SER A C 1
ATOM 675 O O . SER A 1 83 ? 9.533 -1.999 -8.712 1.00 80.06 83 SER A O 1
ATOM 677 N N . GLY A 1 84 ? 8.587 -0.444 -10.033 1.00 82.88 84 GLY A N 1
ATOM 678 C CA . GLY A 1 84 ? 7.503 -0.107 -9.126 1.00 82.88 84 GLY A CA 1
ATOM 679 C C . GLY A 1 84 ? 6.201 0.070 -9.892 1.00 82.88 84 GLY A C 1
ATOM 680 O O . GLY A 1 84 ? 6.205 0.535 -11.035 1.00 82.88 84 GLY A O 1
ATOM 681 N N . GLN A 1 85 ? 5.097 -0.288 -9.251 1.00 85.56 85 GLN A N 1
ATOM 682 C CA . GLN A 1 85 ? 3.751 -0.122 -9.780 1.00 85.56 85 GLN A CA 1
ATOM 683 C C . GLN A 1 85 ? 2.840 0.471 -8.713 1.00 85.56 85 GLN A C 1
ATOM 685 O O . GLN A 1 85 ? 2.990 0.180 -7.526 1.00 85.56 85 GLN A O 1
ATOM 690 N N . ILE A 1 86 ? 1.910 1.309 -9.150 1.00 87.94 86 ILE A N 1
ATOM 691 C CA . ILE A 1 86 ? 0.804 1.802 -8.343 1.00 87.94 86 ILE A CA 1
ATOM 692 C C . ILE A 1 86 ? -0.509 1.404 -9.000 1.00 87.94 86 ILE A C 1
ATOM 694 O O . ILE A 1 86 ? -0.631 1.457 -10.222 1.00 87.94 86 ILE A O 1
ATOM 698 N N . GLU A 1 87 ? -1.481 1.028 -8.183 1.00 88.00 87 GLU A N 1
ATOM 699 C CA . GLU A 1 87 ? -2.862 0.823 -8.601 1.00 88.00 87 GLU A CA 1
ATOM 700 C C . GLU A 1 87 ? -3.787 1.538 -7.622 1.00 88.00 87 GLU A C 1
ATOM 702 O O . GLU A 1 87 ? -3.554 1.538 -6.413 1.00 88.00 87 GLU A O 1
ATOM 707 N N . ILE A 1 88 ? -4.818 2.185 -8.149 1.00 90.81 88 ILE A N 1
ATOM 708 C CA . ILE A 1 88 ? -5.833 2.891 -7.373 1.00 90.81 88 ILE A CA 1
ATOM 709 C C . ILE A 1 88 ? -7.177 2.433 -7.908 1.00 90.81 88 ILE A C 1
ATOM 711 O O . ILE A 1 88 ? -7.471 2.659 -9.083 1.00 90.81 88 ILE A O 1
ATOM 715 N N . PHE A 1 89 ? -7.975 1.766 -7.082 1.00 87.12 89 PHE A N 1
ATOM 716 C CA . PHE A 1 89 ? -9.235 1.206 -7.551 1.00 87.12 89 PHE A CA 1
ATOM 717 C C . PHE A 1 89 ? -10.295 1.059 -6.466 1.00 87.12 89 PHE A C 1
ATOM 719 O O . PHE A 1 89 ? -9.981 0.904 -5.285 1.00 87.12 89 PHE A O 1
ATOM 726 N N . ARG A 1 90 ? -11.555 1.055 -6.906 1.00 86.25 90 ARG A N 1
ATOM 727 C CA . ARG A 1 90 ? -12.710 0.647 -6.103 1.00 86.25 90 ARG A CA 1
ATOM 728 C C . ARG A 1 90 ? -13.104 -0.784 -6.443 1.00 86.25 90 ARG A C 1
ATOM 730 O O . ARG A 1 90 ? -13.341 -1.114 -7.605 1.00 86.25 90 ARG A O 1
ATOM 737 N N . SER A 1 91 ? -13.213 -1.625 -5.423 1.00 80.31 91 SER A N 1
ATOM 738 C CA . SER A 1 91 ? -13.740 -2.984 -5.523 1.00 80.31 91 SER A CA 1
ATOM 739 C C . SER A 1 91 ? -15.129 -3.045 -4.891 1.00 80.31 91 SER A C 1
ATOM 741 O O . SER A 1 91 ? -15.299 -2.627 -3.749 1.00 80.31 91 SER A O 1
ATOM 743 N N . GLY A 1 92 ? -16.129 -3.531 -5.628 1.00 76.88 92 GLY A N 1
ATOM 744 C CA . GLY A 1 92 ? -17.482 -3.755 -5.102 1.00 76.88 92 GLY A CA 1
ATOM 745 C C . GLY A 1 92 ? -17.646 -5.189 -4.603 1.00 76.88 92 GLY A C 1
ATOM 746 O O . GLY A 1 92 ? -17.093 -6.092 -5.228 1.00 76.88 92 GLY A O 1
ATOM 747 N N . LEU A 1 93 ? -18.420 -5.386 -3.529 1.00 70.50 93 LEU A N 1
ATOM 748 C CA . LEU A 1 93 ? -18.641 -6.675 -2.853 1.00 70.50 93 LEU A CA 1
ATOM 749 C C . LEU A 1 93 ? -17.330 -7.430 -2.595 1.00 70.50 93 LEU A C 1
ATOM 751 O O . LEU A 1 93 ? -16.948 -8.337 -3.335 1.00 70.50 93 LEU A O 1
ATOM 755 N N . TYR A 1 94 ? -16.629 -7.035 -1.536 1.00 71.25 94 TYR A N 1
ATOM 756 C CA . TYR A 1 94 ? -15.289 -7.522 -1.234 1.00 71.25 94 TYR A CA 1
ATOM 757 C C . TYR A 1 94 ? -15.209 -8.116 0.170 1.00 71.25 94 TYR A C 1
ATOM 759 O O . TYR A 1 94 ? -15.623 -7.484 1.137 1.00 71.25 94 TYR A O 1
ATOM 767 N N . THR A 1 95 ? -14.610 -9.299 0.309 1.00 69.69 95 THR A N 1
ATOM 768 C CA . THR A 1 95 ? -14.343 -9.883 1.629 1.00 69.69 95 THR A CA 1
ATOM 769 C C . THR A 1 95 ? -12.921 -9.546 2.063 1.00 69.69 95 THR A C 1
ATOM 771 O O . THR A 1 95 ? -11.940 -10.130 1.597 1.00 69.69 95 THR A O 1
ATOM 774 N N . LEU A 1 96 ? -12.798 -8.608 3.000 1.00 73.12 96 LEU A N 1
ATOM 775 C CA . LEU A 1 96 ? -11.534 -8.212 3.607 1.00 73.12 96 LEU A CA 1
ATOM 776 C C . LEU A 1 96 ? -11.412 -8.921 4.960 1.00 73.12 96 LEU A C 1
ATOM 778 O O . LEU A 1 96 ? -12.162 -8.629 5.884 1.00 73.12 96 LEU A O 1
ATOM 782 N N . TRP A 1 97 ? -10.474 -9.865 5.099 1.00 69.31 97 TRP A N 1
ATOM 783 C CA . TRP A 1 97 ? -10.203 -10.536 6.383 1.00 69.31 97 TRP A CA 1
ATOM 784 C C . TRP A 1 97 ? -11.447 -11.213 6.998 1.00 69.31 97 TRP A C 1
ATOM 786 O O . TRP A 1 97 ? -11.641 -11.220 8.211 1.00 69.31 97 TRP A O 1
ATOM 796 N N . GLY A 1 98 ? -12.290 -11.808 6.148 1.00 71.12 98 GLY A N 1
ATOM 797 C CA . GLY A 1 98 ? -13.520 -12.485 6.572 1.00 71.12 98 GLY A CA 1
ATOM 798 C C . GLY A 1 98 ? -14.664 -11.541 6.948 1.00 71.12 98 GLY A C 1
ATOM 799 O O . GLY A 1 98 ? -15.656 -11.999 7.508 1.00 71.12 98 GLY A O 1
ATOM 800 N N . VAL A 1 99 ? -14.528 -10.244 6.665 1.00 76.62 99 VAL A N 1
ATOM 801 C CA . VAL A 1 99 ? -15.609 -9.262 6.764 1.00 76.62 99 VAL A CA 1
ATOM 802 C C . VAL A 1 99 ? -16.034 -8.879 5.357 1.00 76.62 99 VAL A C 1
ATOM 804 O O . VAL A 1 99 ? -15.201 -8.454 4.555 1.00 76.62 99 VAL A O 1
ATOM 807 N N . ASP A 1 100 ? -17.321 -9.030 5.074 1.00 82.50 100 ASP A N 1
ATOM 808 C CA . ASP A 1 100 ? -17.905 -8.622 3.803 1.00 82.50 100 ASP A CA 1
ATOM 809 C C . ASP A 1 100 ? -18.145 -7.111 3.793 1.00 82.50 100 ASP A C 1
ATOM 811 O O . ASP A 1 100 ? -18.636 -6.539 4.769 1.00 82.50 100 ASP A O 1
ATOM 815 N N . LEU A 1 101 ? -17.762 -6.479 2.688 1.00 79.94 101 LEU A N 1
ATOM 816 C CA . LEU A 1 101 ? -17.854 -5.045 2.452 1.00 79.94 101 LEU A CA 1
ATOM 817 C C . LEU A 1 101 ? -18.642 -4.784 1.176 1.00 79.94 101 LEU A C 1
ATOM 819 O O . LEU A 1 101 ? -18.380 -5.416 0.150 1.00 79.94 101 LEU A O 1
ATOM 823 N N . ASP A 1 102 ? -19.537 -3.800 1.217 1.00 82.69 102 ASP A N 1
ATOM 824 C CA . ASP A 1 102 ? -20.277 -3.353 0.034 1.00 82.69 102 ASP A CA 1
ATOM 825 C C . ASP A 1 102 ? -19.333 -2.733 -1.006 1.00 82.69 102 ASP A C 1
ATOM 827 O O . ASP A 1 102 ? -19.429 -3.017 -2.204 1.00 82.69 102 ASP A O 1
ATOM 831 N N . SER A 1 103 ? -18.359 -1.950 -0.537 1.00 85.06 103 SER A N 1
ATOM 832 C CA . SER A 1 103 ? -17.281 -1.400 -1.354 1.00 85.06 103 SER A CA 1
ATOM 833 C C . SER A 1 103 ? -15.988 -1.225 -0.566 1.00 85.06 103 SER A C 1
ATOM 835 O O . SER A 1 103 ? -15.998 -0.985 0.641 1.00 85.06 103 SER A O 1
ATOM 837 N N . LEU A 1 104 ? -14.866 -1.300 -1.273 1.00 86.38 104 LEU A N 1
ATOM 838 C CA . LEU A 1 104 ? -13.533 -1.069 -0.741 1.00 86.38 104 LEU A CA 1
ATOM 839 C C . LEU A 1 104 ? -12.710 -0.253 -1.735 1.00 86.38 104 LEU A C 1
ATOM 841 O O . LEU A 1 104 ? -12.485 -0.695 -2.862 1.00 86.38 104 LEU A O 1
ATOM 845 N N . ASP A 1 105 ? -12.197 0.884 -1.280 1.00 89.38 105 ASP A N 1
ATOM 846 C CA . ASP A 1 105 ? -11.228 1.678 -2.026 1.00 89.38 105 ASP A CA 1
ATOM 847 C C . ASP A 1 105 ? -9.810 1.289 -1.614 1.00 89.38 105 ASP A C 1
ATOM 849 O O . ASP A 1 105 ? -9.474 1.233 -0.424 1.00 89.38 105 ASP A O 1
ATOM 853 N N . VAL A 1 106 ? -8.966 1.025 -2.609 1.00 88.38 106 VAL A N 1
ATOM 854 C CA . VAL A 1 106 ? -7.592 0.569 -2.408 1.00 88.38 106 VAL A CA 1
ATOM 855 C C . VAL A 1 106 ? -6.627 1.477 -3.153 1.00 88.38 106 VAL A C 1
ATOM 857 O O . VAL A 1 106 ? -6.767 1.711 -4.352 1.00 88.38 106 VAL A O 1
ATOM 860 N N . VAL A 1 107 ? -5.603 1.941 -2.436 1.00 91.06 107 VAL A N 1
ATOM 861 C CA . VAL A 1 107 ? -4.372 2.468 -3.033 1.00 91.06 107 VAL A CA 1
ATOM 862 C C . VAL A 1 107 ? -3.269 1.454 -2.759 1.00 91.06 107 VAL A C 1
ATOM 864 O O . VAL A 1 107 ? -2.862 1.245 -1.614 1.00 91.06 107 VAL A O 1
ATOM 867 N N . TYR A 1 108 ? -2.796 0.811 -3.815 1.00 88.38 108 TYR A N 1
ATOM 868 C CA . TYR A 1 108 ? -1.800 -0.251 -3.789 1.00 88.38 108 TYR A CA 1
ATOM 869 C C . TYR A 1 108 ? -0.501 0.251 -4.403 1.00 88.38 108 TYR A C 1
ATOM 871 O O . TYR A 1 108 ? -0.505 0.849 -5.476 1.00 88.38 108 TYR A O 1
ATOM 879 N N . VAL A 1 109 ? 0.627 -0.038 -3.757 1.00 87.62 109 VAL A N 1
ATOM 880 C CA . VAL A 1 109 ? 1.949 0.130 -4.362 1.00 87.62 109 VAL A CA 1
ATOM 881 C C . VAL A 1 109 ? 2.755 -1.147 -4.200 1.00 87.62 109 VAL A C 1
ATOM 883 O O . VAL A 1 109 ? 2.862 -1.694 -3.098 1.00 87.62 109 VAL A O 1
ATOM 886 N N . SER A 1 110 ? 3.394 -1.577 -5.285 1.00 85.62 110 SER A N 1
ATOM 887 C CA . SER A 1 110 ? 4.371 -2.656 -5.266 1.00 85.62 110 SER A CA 1
ATOM 888 C C . SER A 1 110 ? 5.736 -2.231 -5.765 1.00 85.62 110 SER A C 1
ATOM 890 O O . SER A 1 110 ? 5.895 -1.377 -6.636 1.00 85.62 110 SER A O 1
ATOM 892 N N . PHE A 1 111 ? 6.743 -2.861 -5.172 1.00 84.88 111 PHE A N 1
ATOM 893 C CA . PHE A 1 111 ? 8.144 -2.681 -5.501 1.00 84.88 111 PHE A CA 1
ATOM 894 C C . PHE A 1 111 ? 8.761 -4.051 -5.741 1.00 84.88 111 PHE A C 1
ATOM 896 O O . PHE A 1 111 ? 8.893 -4.827 -4.791 1.00 84.88 111 PHE A O 1
ATOM 903 N N . ASP A 1 112 ? 9.151 -4.343 -6.978 1.00 83.50 112 ASP A N 1
ATOM 904 C CA . ASP A 1 112 ? 9.868 -5.570 -7.317 1.00 83.50 112 ASP A CA 1
ATOM 905 C C . ASP A 1 112 ? 11.376 -5.355 -7.150 1.00 83.50 112 ASP A C 1
ATOM 907 O O . ASP A 1 112 ? 11.979 -4.461 -7.739 1.00 83.50 112 ASP A O 1
ATOM 911 N N . PHE A 1 113 ? 12.002 -6.186 -6.329 1.00 80.31 113 PHE A N 1
ATOM 912 C CA . PHE A 1 113 ? 13.437 -6.197 -6.058 1.00 80.31 113 PHE A CA 1
ATOM 913 C C . PHE A 1 113 ? 14.158 -7.314 -6.834 1.00 80.31 113 PHE A C 1
ATOM 915 O O . PHE A 1 113 ? 15.388 -7.314 -6.937 1.00 80.31 113 PHE A O 1
ATOM 922 N N . GLY A 1 114 ? 13.421 -8.274 -7.396 1.00 76.00 114 GLY A N 1
ATOM 923 C CA . GLY A 1 114 ? 13.965 -9.480 -8.006 1.00 76.00 114 GLY A CA 1
ATOM 924 C C . GLY A 1 114 ? 14.810 -10.327 -7.043 1.00 76.00 114 GLY A C 1
ATOM 925 O O . GLY A 1 114 ? 14.955 -10.048 -5.849 1.00 76.00 114 GLY A O 1
ATOM 926 N N . ASP A 1 115 ? 15.418 -11.385 -7.577 1.00 72.31 115 ASP A N 1
ATOM 927 C CA . ASP A 1 115 ? 16.112 -12.391 -6.758 1.00 72.31 115 ASP A CA 1
ATOM 928 C C . ASP A 1 115 ? 17.418 -11.874 -6.131 1.00 72.31 115 ASP A C 1
ATOM 930 O O . ASP A 1 115 ? 17.839 -12.315 -5.061 1.00 72.31 115 ASP A O 1
ATOM 934 N N . LYS A 1 116 ? 18.076 -10.903 -6.774 1.00 69.75 116 LYS A N 1
ATOM 935 C CA . LYS A 1 116 ? 19.381 -10.387 -6.327 1.00 69.75 116 LYS A CA 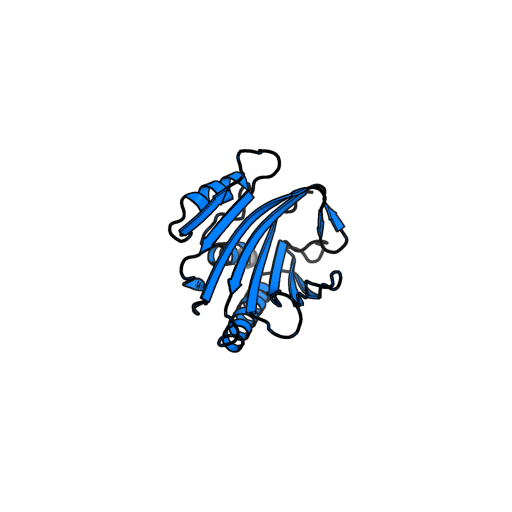1
ATOM 936 C C . LYS A 1 116 ? 19.277 -9.443 -5.125 1.00 69.75 116 LYS A C 1
ATOM 938 O O . LYS A 1 116 ? 20.263 -9.282 -4.408 1.00 69.75 116 LYS A O 1
ATOM 943 N N . MET A 1 117 ? 18.106 -8.849 -4.875 1.00 73.12 117 MET A N 1
ATOM 944 C CA . MET A 1 117 ? 17.921 -7.812 -3.849 1.00 73.12 117 MET A CA 1
ATOM 945 C C . MET A 1 117 ? 16.960 -8.223 -2.718 1.00 73.12 117 MET A C 1
ATOM 947 O O . MET A 1 117 ? 16.516 -7.387 -1.930 1.00 73.12 117 MET A O 1
ATOM 951 N N . THR A 1 118 ? 16.692 -9.522 -2.536 1.00 72.94 118 THR A N 1
ATOM 952 C CA . THR A 1 118 ? 15.811 -10.026 -1.462 1.00 72.94 118 THR A CA 1
ATOM 953 C C . THR A 1 118 ? 16.254 -9.609 -0.049 1.00 72.94 118 THR A C 1
ATOM 955 O O . THR A 1 118 ? 15.423 -9.382 0.835 1.00 72.94 118 THR A O 1
ATOM 958 N N . LYS A 1 119 ? 17.567 -9.494 0.208 1.00 76.94 119 LYS A N 1
ATOM 959 C CA . LYS A 1 119 ? 18.082 -9.012 1.508 1.00 76.94 119 LYS A CA 1
ATOM 960 C C . LYS A 1 119 ? 17.683 -7.557 1.766 1.00 76.94 119 LYS A C 1
ATOM 962 O O . LYS A 1 119 ? 17.283 -7.229 2.886 1.00 76.94 119 LYS A O 1
ATOM 967 N N . ASP A 1 120 ? 17.756 -6.722 0.737 1.00 79.19 120 ASP A N 1
ATOM 968 C CA . ASP A 1 120 ? 17.398 -5.311 0.810 1.00 79.19 120 ASP A CA 1
ATOM 969 C C . ASP A 1 120 ? 15.894 -5.131 0.981 1.00 79.19 120 ASP A C 1
ATOM 971 O O . ASP A 1 120 ? 15.474 -4.410 1.887 1.00 79.19 120 ASP A O 1
ATOM 975 N N . LEU A 1 121 ? 15.084 -5.896 0.243 1.00 80.56 121 LEU A N 1
ATOM 976 C CA . LEU A 1 121 ? 13.639 -5.984 0.459 1.00 80.56 121 LEU A CA 1
ATOM 977 C C . LEU A 1 121 ? 13.317 -6.285 1.927 1.00 80.56 121 LEU A C 1
ATOM 979 O O . LEU A 1 121 ? 12.555 -5.559 2.565 1.00 80.56 121 LEU A O 1
ATOM 983 N N . ARG A 1 122 ? 13.938 -7.320 2.515 1.00 78.75 122 ARG A N 1
ATOM 984 C CA . ARG A 1 122 ? 13.694 -7.691 3.922 1.00 78.75 122 ARG A CA 1
ATOM 985 C C . ARG A 1 122 ? 14.094 -6.573 4.884 1.00 78.75 122 ARG A C 1
ATOM 987 O O . ARG A 1 122 ? 13.449 -6.399 5.921 1.00 78.75 122 ARG A O 1
ATOM 994 N N . LYS A 1 123 ? 15.157 -5.826 4.572 1.00 83.06 123 LYS A N 1
ATOM 995 C CA . LYS A 1 123 ? 15.603 -4.668 5.358 1.00 83.06 123 LYS A CA 1
ATOM 996 C C . LYS A 1 123 ? 14.586 -3.527 5.279 1.00 83.06 123 LYS A C 1
ATOM 998 O O . LYS A 1 123 ? 14.222 -2.985 6.324 1.00 83.06 123 LYS A O 1
ATOM 1003 N N . VAL A 1 124 ? 14.096 -3.205 4.080 1.00 83.12 124 VAL A N 1
ATOM 1004 C CA . VAL A 1 124 ? 13.060 -2.184 3.853 1.00 83.12 124 VAL A CA 1
ATOM 1005 C C . VAL A 1 124 ? 11.767 -2.571 4.560 1.00 83.12 124 VAL A C 1
ATOM 1007 O O . VAL A 1 124 ? 11.273 -1.785 5.365 1.00 83.12 124 VAL A O 1
ATOM 1010 N N . TYR A 1 125 ? 11.292 -3.801 4.362 1.00 85.44 125 TYR A N 1
ATOM 1011 C CA . TYR A 1 125 ? 10.118 -4.355 5.035 1.00 85.44 125 TYR A CA 1
ATOM 1012 C C . TYR A 1 125 ? 10.205 -4.190 6.557 1.00 85.44 125 TYR A C 1
ATOM 1014 O O . TYR A 1 125 ? 9.348 -3.563 7.175 1.00 85.44 125 TYR A O 1
ATOM 1022 N N . LYS A 1 126 ? 11.294 -4.669 7.178 1.00 84.44 126 LYS A N 1
ATOM 1023 C CA . LYS A 1 126 ? 11.499 -4.545 8.632 1.00 84.44 126 LYS A CA 1
ATOM 1024 C C . LYS A 1 126 ? 11.509 -3.089 9.098 1.00 84.44 126 LYS A C 1
ATOM 1026 O O . LYS A 1 126 ? 11.028 -2.801 10.195 1.00 84.44 126 LYS A O 1
ATOM 1031 N N . ARG A 1 127 ? 12.077 -2.178 8.301 1.00 85.38 127 ARG A N 1
ATOM 1032 C CA . ARG A 1 127 ? 12.123 -0.745 8.615 1.00 85.38 127 ARG A CA 1
ATOM 1033 C C . ARG A 1 127 ? 10.728 -0.125 8.573 1.00 85.38 127 ARG A C 1
ATOM 1035 O O . ARG A 1 127 ? 10.374 0.554 9.533 1.00 85.38 127 ARG A O 1
ATOM 1042 N N . LEU A 1 128 ? 9.951 -0.384 7.520 1.00 84.81 128 LEU A N 1
ATOM 1043 C CA . LEU A 1 128 ? 8.580 0.116 7.393 1.00 84.81 128 LEU A CA 1
ATOM 1044 C C . LEU A 1 128 ? 7.696 -0.435 8.512 1.00 84.81 128 LEU A C 1
ATOM 1046 O O . LEU A 1 128 ? 7.106 0.344 9.252 1.00 84.81 128 LEU A O 1
ATOM 1050 N N . VAL A 1 129 ? 7.715 -1.752 8.739 1.00 87.06 129 VAL A N 1
ATOM 1051 C CA . VAL A 1 129 ? 6.952 -2.386 9.825 1.00 87.06 129 VAL A CA 1
ATOM 1052 C C . VAL A 1 129 ? 7.289 -1.762 11.176 1.00 87.06 129 VAL A C 1
ATOM 1054 O O . VAL A 1 129 ? 6.393 -1.382 11.921 1.00 87.06 129 VAL A O 1
ATOM 1057 N N . ARG A 1 130 ? 8.580 -1.618 11.508 1.00 86.50 130 ARG A N 1
ATOM 1058 C CA . ARG A 1 130 ? 8.993 -0.996 12.775 1.00 86.50 130 ARG A CA 1
ATOM 1059 C C . ARG A 1 130 ? 8.490 0.440 12.891 1.00 86.50 130 ARG A C 1
ATOM 1061 O O . ARG A 1 130 ? 8.163 0.864 13.993 1.00 86.50 130 ARG A O 1
ATOM 1068 N N . LYS A 1 131 ? 8.487 1.189 11.790 1.00 84.31 131 LYS A N 1
ATOM 1069 C CA . LYS A 1 131 ? 8.030 2.576 11.768 1.00 84.31 131 LYS A CA 1
ATOM 1070 C C . LYS A 1 131 ? 6.530 2.652 12.031 1.00 84.31 131 LYS A C 1
ATOM 1072 O O . LYS A 1 131 ? 6.142 3.321 12.975 1.00 84.31 131 LYS A O 1
ATOM 1077 N N . PHE A 1 132 ? 5.715 1.901 11.297 1.00 83.31 132 PHE A N 1
ATOM 1078 C CA . PHE A 1 132 ? 4.263 1.934 11.477 1.00 83.31 132 PHE A CA 1
ATOM 1079 C C . PHE A 1 132 ? 3.804 1.378 12.817 1.00 83.31 132 PHE A C 1
ATOM 1081 O O . PHE A 1 132 ? 2.937 1.973 13.441 1.00 83.31 132 PHE A O 1
ATOM 1088 N N . LYS A 1 133 ? 4.474 0.350 13.348 1.00 86.31 133 LYS A N 1
ATOM 1089 C CA . LYS A 1 133 ? 4.205 -0.131 14.713 1.00 86.31 133 LYS A CA 1
ATOM 1090 C C . LYS A 1 133 ? 4.356 0.942 15.789 1.00 86.31 133 LYS A C 1
ATOM 1092 O O . LYS A 1 133 ? 3.768 0.807 16.850 1.00 86.31 133 LYS A O 1
ATOM 1097 N N . LYS A 1 134 ? 5.181 1.967 15.551 1.00 83.44 134 LYS A N 1
ATOM 1098 C CA . LYS A 1 134 ? 5.344 3.094 16.478 1.00 83.44 134 LYS A CA 1
ATOM 1099 C C . LYS A 1 134 ? 4.269 4.168 16.314 1.00 83.44 134 LYS A C 1
ATOM 1101 O O . LYS A 1 134 ? 4.166 5.019 17.187 1.00 83.44 134 LYS A O 1
ATOM 1106 N N . LEU A 1 135 ? 3.554 4.176 15.191 1.00 78.06 135 LEU A N 1
ATOM 1107 C CA . LEU A 1 135 ? 2.591 5.219 14.840 1.00 78.06 135 LEU A CA 1
ATOM 1108 C C . LEU A 1 135 ? 1.141 4.753 15.037 1.00 78.06 135 LEU A C 1
ATOM 1110 O O . LEU A 1 135 ? 0.265 5.585 15.218 1.00 78.06 135 LEU A O 1
ATOM 1114 N N . THR A 1 136 ? 0.877 3.446 15.011 1.00 80.56 136 THR A N 1
ATOM 1115 C CA . THR A 1 136 ? -0.481 2.889 15.113 1.00 80.56 136 THR A CA 1
ATOM 1116 C C . THR A 1 136 ? -0.815 2.432 16.527 1.00 80.56 136 THR A C 1
ATOM 1118 O O . THR A 1 136 ? 0.055 1.888 17.207 1.00 80.56 136 THR A O 1
ATOM 1121 N N . SER A 1 137 ? -2.083 2.540 16.924 1.00 72.19 137 SER A N 1
ATOM 1122 C CA . SER A 1 137 ? -2.579 2.012 18.206 1.00 72.19 137 SER A CA 1
ATOM 1123 C C . SER A 1 137 ? -2.546 0.480 18.267 1.00 72.19 137 SER A C 1
ATOM 1125 O O . SER A 1 137 ? -2.257 -0.087 19.316 1.00 72.19 137 SER A O 1
ATOM 1127 N N . LYS A 1 138 ? -2.759 -0.201 17.131 1.00 82.62 138 LYS A N 1
ATOM 1128 C CA . LYS A 1 138 ? -2.760 -1.665 17.043 1.00 82.62 138 LYS A CA 1
ATOM 1129 C C . LYS A 1 138 ? -2.158 -2.163 15.730 1.00 82.62 138 LYS A C 1
ATOM 1131 O O . LYS A 1 138 ? -2.343 -1.585 14.660 1.00 82.62 138 LYS A O 1
ATOM 1136 N N . SER A 1 139 ? -1.422 -3.271 15.817 1.00 84.31 139 SER A N 1
ATOM 1137 C CA . SER A 1 139 ? -0.877 -3.982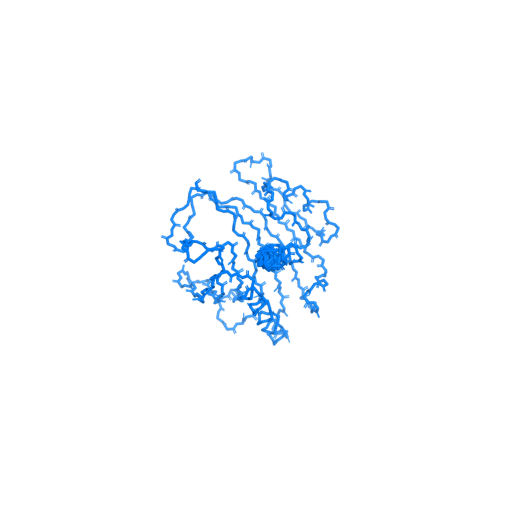 14.656 1.00 84.31 139 SER A CA 1
ATOM 1138 C C . SER A 1 139 ? -0.898 -5.485 14.893 1.00 84.31 139 SER A C 1
ATOM 1140 O O . SER A 1 139 ? -0.586 -5.937 15.996 1.00 84.31 139 SER A O 1
ATOM 1142 N N . GLU A 1 140 ? -1.190 -6.258 13.853 1.00 82.69 140 GLU A N 1
ATOM 1143 C CA . GLU A 1 140 ? -1.239 -7.719 13.919 1.00 82.69 140 GLU A CA 1
ATOM 1144 C C . GLU A 1 140 ? -0.439 -8.341 12.777 1.00 82.69 140 GLU A C 1
ATOM 1146 O O . GLU A 1 140 ? -0.315 -7.778 11.688 1.00 82.69 140 GLU A O 1
ATOM 1151 N N . LYS A 1 141 ? 0.155 -9.507 13.037 1.00 83.31 141 LYS A N 1
ATOM 1152 C CA . LYS A 1 141 ? 0.810 -10.300 11.996 1.00 83.31 141 LYS A CA 1
ATOM 1153 C C . LYS A 1 141 ? -0.231 -11.231 11.393 1.00 83.31 141 LYS A C 1
ATOM 1155 O O . LYS A 1 141 ? -0.885 -11.950 12.139 1.00 83.31 141 LYS A O 1
ATOM 1160 N N . TYR A 1 142 ? -0.304 -11.287 10.071 1.00 71.94 142 TYR A N 1
ATOM 1161 C CA . TYR A 1 142 ? -1.235 -12.169 9.379 1.00 71.94 142 TYR A CA 1
ATOM 1162 C C . TYR A 1 142 ? -0.546 -12.943 8.255 1.00 71.94 142 TYR A C 1
ATOM 1164 O O . TYR A 1 142 ? 0.615 -12.703 7.892 1.00 71.94 142 TYR A O 1
ATOM 1172 N N . LYS A 1 143 ? -1.275 -13.934 7.755 1.00 66.81 143 LYS A N 1
ATOM 1173 C CA . LYS A 1 143 ? -0.838 -14.846 6.714 1.00 66.81 143 LYS A CA 1
ATOM 1174 C C . LYS A 1 143 ? -2.063 -15.279 5.924 1.00 66.81 143 LYS A C 1
ATOM 1176 O O . LYS A 1 143 ? -2.933 -15.924 6.502 1.00 66.81 143 LYS A O 1
ATOM 1181 N N . LEU A 1 144 ? -2.136 -14.915 4.647 1.00 53.72 144 LEU A N 1
ATOM 1182 C CA . LEU A 1 144 ? -3.245 -15.348 3.804 1.00 53.72 144 LEU A CA 1
ATOM 1183 C C . LEU A 1 144 ? -2.944 -16.745 3.249 1.00 53.72 144 LEU A C 1
ATOM 1185 O O . LEU A 1 144 ? -1.877 -16.983 2.682 1.00 53.72 144 LEU A O 1
ATOM 1189 N N . TYR A 1 145 ? -3.885 -17.663 3.442 1.00 53.94 145 TYR A N 1
ATOM 1190 C CA . TYR A 1 145 ? -3.907 -18.979 2.818 1.00 53.94 145 TYR A CA 1
ATOM 1191 C C . TYR A 1 145 ? -5.316 -19.246 2.315 1.00 53.94 145 TYR A C 1
ATOM 1193 O O . TYR A 1 145 ? -6.139 -19.752 3.071 1.00 53.94 145 TYR A O 1
ATOM 1201 N N . ALA A 1 146 ? -5.579 -18.883 1.062 1.00 41.72 146 ALA A N 1
ATOM 1202 C CA . ALA A 1 146 ? -6.747 -19.338 0.312 1.00 41.72 146 ALA A CA 1
ATOM 1203 C C . ALA A 1 146 ? -6.618 -18.935 -1.169 1.00 41.72 146 ALA A C 1
ATOM 1205 O O . ALA A 1 146 ? -7.428 -18.172 -1.668 1.00 41.72 146 ALA A O 1
ATOM 1206 N N . ASP A 1 147 ? -5.565 -19.406 -1.842 1.00 36.81 147 ASP A N 1
ATOM 1207 C CA . ASP A 1 147 ? -5.573 -19.696 -3.285 1.00 36.81 147 ASP A CA 1
ATOM 1208 C C . ASP A 1 147 ? -4.292 -20.484 -3.635 1.00 36.81 147 ASP A C 1
ATOM 1210 O O . ASP A 1 147 ? -3.229 -20.172 -3.078 1.00 36.81 147 ASP A O 1
ATOM 1214 N N . PRO A 1 148 ? -4.310 -21.494 -4.528 1.00 35.34 148 PRO A N 1
ATOM 1215 C CA . PRO A 1 148 ? -3.096 -22.102 -5.065 1.00 35.34 148 PRO A CA 1
ATOM 1216 C C . PRO A 1 148 ? -2.457 -21.129 -6.072 1.00 35.34 148 PRO A C 1
ATOM 1218 O O . PRO A 1 148 ? -2.486 -21.342 -7.277 1.00 35.34 148 PRO A O 1
ATOM 1221 N N . GLY A 1 149 ? -1.922 -20.015 -5.567 1.00 41.84 149 GLY A N 1
ATOM 1222 C CA . GLY A 1 149 ? -1.359 -18.940 -6.388 1.00 41.84 149 GLY A CA 1
ATOM 1223 C C . GLY A 1 149 ? -0.774 -17.784 -5.581 1.00 41.84 149 GLY A C 1
ATOM 1224 O O . GLY A 1 149 ? 0.321 -17.315 -5.885 1.00 41.84 149 GLY A O 1
ATOM 1225 N N . LEU A 1 150 ? -1.448 -17.378 -4.501 1.00 41.47 150 LEU A N 1
ATOM 1226 C CA . LEU A 1 150 ? -1.100 -16.183 -3.731 1.00 41.47 150 LEU A CA 1
ATOM 1227 C C . LEU A 1 150 ? -0.744 -16.544 -2.286 1.00 41.47 150 LEU A C 1
ATOM 1229 O O . LEU A 1 150 ? -1.585 -16.947 -1.484 1.00 41.47 150 LEU A O 1
ATOM 1233 N N . ILE A 1 151 ? 0.536 -16.386 -1.944 1.00 39.47 151 ILE A N 1
ATOM 1234 C CA . ILE A 1 151 ? 1.034 -16.522 -0.573 1.00 39.47 151 ILE A CA 1
ATOM 1235 C C . ILE A 1 151 ? 1.573 -15.157 -0.132 1.00 39.47 151 ILE A C 1
ATOM 1237 O O . ILE A 1 151 ? 2.636 -14.725 -0.582 1.00 39.47 151 ILE A O 1
ATOM 1241 N N . GLY A 1 152 ? 0.866 -14.504 0.792 1.00 54.25 152 GLY A N 1
ATOM 1242 C CA . GLY A 1 152 ? 1.302 -13.266 1.442 1.00 54.25 152 GLY A CA 1
ATOM 1243 C C . GLY A 1 152 ? 1.495 -13.460 2.947 1.00 54.25 152 GLY A C 1
ATOM 1244 O O . GLY A 1 152 ? 0.574 -13.863 3.659 1.00 54.25 152 GLY A O 1
ATOM 1245 N N . TYR A 1 153 ? 2.698 -13.173 3.453 1.00 63.28 153 TYR A N 1
ATOM 1246 C CA . TYR A 1 153 ? 2.941 -12.939 4.883 1.00 63.28 153 TYR A CA 1
ATOM 1247 C C . TYR A 1 153 ? 3.121 -11.435 5.099 1.00 63.28 153 TYR A C 1
ATOM 1249 O O . TYR A 1 153 ? 3.979 -10.825 4.454 1.00 63.28 153 TYR A O 1
ATOM 1257 N N . GLY A 1 154 ? 2.386 -10.848 6.045 1.00 81.50 154 GLY A N 1
ATOM 1258 C CA . GLY A 1 154 ? 2.407 -9.399 6.242 1.00 81.50 154 GLY A CA 1
ATOM 1259 C C . GLY A 1 154 ? 2.052 -8.927 7.648 1.00 81.50 154 GLY A C 1
ATOM 1260 O O . GLY A 1 154 ? 1.761 -9.715 8.554 1.00 81.50 154 GLY A O 1
ATOM 1261 N N . PHE A 1 155 ? 2.115 -7.608 7.826 1.00 86.25 155 PHE A N 1
ATOM 1262 C CA . PHE A 1 155 ? 1.565 -6.898 8.980 1.00 86.25 155 PHE A CA 1
ATOM 1263 C C . PHE A 1 155 ? 0.356 -6.071 8.565 1.00 86.25 155 PHE A C 1
ATOM 1265 O O . PHE A 1 155 ? 0.410 -5.353 7.569 1.00 86.25 155 PHE A O 1
ATOM 1272 N N . CYS A 1 156 ? -0.701 -6.169 9.362 1.00 87.50 156 CYS A N 1
ATOM 1273 C CA . CYS A 1 156 ? -1.869 -5.304 9.328 1.00 87.50 156 CYS A CA 1
ATOM 1274 C C . CYS A 1 156 ? -1.724 -4.220 10.379 1.00 87.50 156 CYS A C 1
ATOM 1276 O O . CYS A 1 156 ? -1.217 -4.467 11.479 1.00 87.50 156 CYS A O 1
ATOM 1278 N N . PHE A 1 157 ? -2.218 -3.040 10.044 1.00 88.19 157 PHE A N 1
ATOM 1279 C CA . PHE A 1 157 ? -2.207 -1.881 10.912 1.00 88.19 157 PHE A CA 1
ATOM 1280 C C . PHE A 1 157 ? -3.619 -1.315 11.024 1.00 88.19 157 PHE A C 1
ATOM 1282 O O . PHE A 1 157 ? -4.328 -1.189 10.025 1.00 88.19 157 PHE A O 1
ATOM 1289 N N . PHE A 1 158 ? -4.007 -0.993 12.253 1.00 86.69 158 PHE A N 1
ATOM 1290 C CA . PHE A 1 158 ? -5.354 -0.571 12.631 1.00 86.69 158 PHE A CA 1
ATOM 1291 C C . PHE A 1 158 ? -5.290 0.832 13.241 1.00 86.69 158 PHE A C 1
ATOM 1293 O O . PHE A 1 158 ? -4.285 1.183 13.876 1.00 86.69 158 PHE A O 1
ATOM 1300 N N . LYS A 1 159 ? -6.324 1.655 13.020 1.00 81.94 159 LYS A N 1
ATOM 1301 C CA . LYS A 1 159 ? -6.353 3.026 13.555 1.00 81.94 159 LYS A CA 1
ATOM 1302 C C . LYS A 1 159 ? -6.649 2.993 15.049 1.00 81.94 159 LYS A C 1
ATOM 1304 O O . LYS A 1 159 ? -6.034 3.736 15.813 1.00 81.94 159 LYS A O 1
ATOM 1309 N N . SER A 1 160 ? -7.523 2.084 15.467 1.00 82.69 160 SER A N 1
ATOM 1310 C CA . SER A 1 160 ? -7.930 1.840 16.849 1.00 82.69 160 SER A CA 1
ATOM 1311 C C . SER A 1 160 ? -7.761 0.373 17.251 1.00 82.69 160 SER A C 1
ATOM 1313 O O . SER A 1 160 ? -7.747 -0.532 16.416 1.00 82.69 160 SER A O 1
ATOM 1315 N N . GLU A 1 161 ? -7.691 0.116 18.557 1.00 80.25 161 GLU A N 1
ATOM 1316 C CA . GLU A 1 161 ? -7.639 -1.244 19.106 1.00 80.25 161 GLU A CA 1
ATOM 1317 C C . GLU A 1 161 ? -8.904 -2.065 18.803 1.00 80.25 161 GLU A C 1
ATOM 1319 O O . GLU A 1 161 ? -8.840 -3.295 18.690 1.00 80.25 161 GLU A O 1
ATOM 1324 N N . ASN A 1 162 ? -10.029 -1.365 18.634 1.00 83.50 162 ASN A N 1
ATOM 1325 C CA . ASN A 1 162 ? -11.354 -1.938 18.404 1.00 83.50 162 ASN A CA 1
ATOM 1326 C C . ASN A 1 162 ? -11.715 -2.075 16.920 1.00 83.50 162 ASN A C 1
ATOM 1328 O O . ASN A 1 162 ? -12.777 -2.616 16.606 1.00 83.50 162 ASN A O 1
ATOM 1332 N N . ASP A 1 163 ? -10.864 -1.593 16.010 1.00 82.19 163 ASP A N 1
ATOM 1333 C CA . ASP A 1 163 ? -11.126 -1.726 14.580 1.00 82.19 163 ASP A CA 1
ATOM 1334 C C . ASP A 1 163 ? -11.094 -3.204 14.186 1.00 82.19 163 ASP A C 1
ATOM 1336 O O . ASP A 1 163 ? -10.164 -3.945 14.522 1.00 82.19 163 ASP A O 1
ATOM 1340 N N . LYS A 1 164 ? -12.120 -3.627 13.444 1.00 82.50 164 LYS A N 1
ATOM 1341 C CA . LYS A 1 164 ? -12.206 -4.984 12.889 1.00 82.50 164 LYS A CA 1
ATOM 1342 C C . LYS A 1 164 ? -11.391 -5.143 11.610 1.00 82.50 164 LYS A C 1
ATOM 1344 O O . LYS A 1 164 ? -11.034 -6.260 11.256 1.00 82.50 164 LYS A O 1
ATOM 1349 N N . LEU A 1 165 ? -11.105 -4.035 10.930 1.00 84.94 165 LEU A N 1
ATOM 1350 C CA . LEU A 1 165 ? -10.457 -4.018 9.628 1.00 84.94 165 LEU A CA 1
ATOM 1351 C C . LEU A 1 165 ? -9.225 -3.114 9.636 1.00 84.94 165 LEU A C 1
ATOM 1353 O O . LEU A 1 165 ? -9.248 -2.051 10.264 1.00 84.94 165 LEU A O 1
ATOM 1357 N N . PRO A 1 166 ? -8.137 -3.523 8.964 1.00 86.94 166 PRO A N 1
ATOM 1358 C CA . PRO A 1 166 ? -6.941 -2.708 8.877 1.00 86.94 166 PRO A CA 1
ATOM 1359 C C . PRO A 1 166 ? -7.156 -1.537 7.918 1.00 86.94 166 PRO A C 1
ATOM 1361 O O . PRO A 1 166 ? -7.793 -1.684 6.881 1.00 86.94 166 PRO A O 1
ATOM 1364 N N . PHE A 1 167 ? -6.531 -0.397 8.206 1.00 87.81 167 PHE A N 1
ATOM 1365 C CA . PHE A 1 167 ? -6.441 0.705 7.238 1.00 87.81 167 PHE A CA 1
ATOM 1366 C C . PHE A 1 167 ? -5.224 0.560 6.314 1.00 87.81 167 PHE A C 1
ATOM 1368 O O . PHE A 1 167 ? -5.118 1.250 5.306 1.00 87.81 167 PHE A O 1
ATOM 1375 N N . MET A 1 168 ? -4.263 -0.299 6.673 1.00 88.75 168 MET A N 1
ATOM 1376 C CA . MET A 1 168 ? -3.073 -0.558 5.867 1.00 88.75 168 MET A CA 1
ATOM 1377 C C . MET A 1 168 ? -2.564 -1.985 6.079 1.00 88.75 168 MET A C 1
ATOM 1379 O O . MET A 1 168 ? -2.556 -2.497 7.205 1.00 88.75 168 MET A O 1
ATOM 1383 N N . SER A 1 169 ? -2.021 -2.583 5.018 1.00 88.00 169 SER A N 1
ATOM 1384 C CA . SER A 1 169 ? -1.123 -3.732 5.130 1.00 88.00 169 SER A CA 1
ATOM 1385 C C . SER A 1 169 ? 0.246 -3.488 4.494 1.00 88.00 169 SER A C 1
ATOM 1387 O O . SER A 1 169 ? 0.400 -2.721 3.547 1.00 88.00 169 SER A O 1
ATOM 1389 N N . ILE A 1 170 ? 1.261 -4.155 5.048 1.00 87.88 170 ILE A N 1
ATOM 1390 C CA . ILE A 1 170 ? 2.600 -4.256 4.461 1.00 87.88 170 ILE A CA 1
ATOM 1391 C C . ILE A 1 170 ? 2.932 -5.731 4.318 1.00 87.88 170 ILE A C 1
ATOM 1393 O O . ILE A 1 170 ? 2.967 -6.469 5.308 1.00 87.88 170 ILE A O 1
ATOM 1397 N N . GLU A 1 171 ? 3.226 -6.140 3.096 1.00 83.56 171 GLU A N 1
ATOM 1398 C CA . GLU A 1 171 ? 3.356 -7.533 2.705 1.00 83.56 171 GLU A CA 1
ATOM 1399 C C . GLU A 1 171 ? 4.634 -7.756 1.924 1.00 83.56 171 GLU A C 1
ATOM 1401 O O . GLU A 1 171 ? 5.118 -6.897 1.188 1.00 83.56 171 GLU A O 1
ATOM 1406 N N . VAL A 1 172 ? 5.179 -8.954 2.075 1.00 79.62 172 VAL A N 1
ATOM 1407 C CA . VAL A 1 172 ? 6.177 -9.447 1.140 1.00 79.62 172 VAL A CA 1
ATOM 1408 C C . VAL A 1 172 ? 5.477 -10.447 0.238 1.00 79.62 172 VAL A C 1
ATOM 1410 O O . VAL A 1 172 ? 5.117 -11.536 0.688 1.00 79.62 172 VAL A O 1
ATOM 1413 N N . GLY A 1 173 ? 5.276 -10.048 -1.014 1.00 68.81 173 GLY A N 1
ATOM 1414 C CA . GLY A 1 173 ? 4.699 -10.892 -2.045 1.00 68.81 173 GLY A CA 1
ATOM 1415 C C . GLY A 1 173 ? 5.681 -11.983 -2.461 1.00 68.81 173 GLY A C 1
ATOM 1416 O O . GLY A 1 173 ? 6.862 -11.729 -2.736 1.00 68.81 173 GLY A O 1
ATOM 1417 N N . LEU A 1 174 ? 5.179 -13.212 -2.510 1.00 52.03 174 LEU A N 1
ATOM 1418 C CA . LEU A 1 174 ? 5.744 -14.260 -3.344 1.00 52.03 174 LEU A CA 1
ATOM 1419 C C . LEU A 1 174 ? 5.158 -14.026 -4.736 1.00 52.03 174 LEU A C 1
ATOM 1421 O O . LEU A 1 174 ? 3.975 -14.274 -4.938 1.00 52.03 174 LEU A O 1
ATOM 1425 N N . GLY A 1 175 ? 5.956 -13.476 -5.656 1.00 42.44 175 GLY A N 1
ATOM 1426 C CA . GLY A 1 175 ? 5.572 -13.494 -7.068 1.00 42.44 175 GLY A CA 1
ATOM 1427 C C . GLY A 1 175 ? 5.332 -14.949 -7.461 1.00 42.44 175 GLY A C 1
ATOM 1428 O O . GLY A 1 175 ? 6.124 -15.793 -7.044 1.00 42.44 175 GLY A O 1
ATOM 1429 N N . ASP A 1 176 ? 4.216 -15.209 -8.138 1.00 39.53 176 ASP A N 1
ATOM 1430 C CA . ASP A 1 176 ? 3.690 -16.506 -8.576 1.00 39.53 176 ASP A CA 1
ATOM 1431 C C . ASP A 1 176 ? 4.486 -17.737 -8.111 1.00 39.53 176 ASP A C 1
ATOM 1433 O O . ASP A 1 176 ? 5.526 -18.087 -8.661 1.00 39.53 176 ASP A O 1
ATOM 1437 N N . CYS A 1 177 ? 3.943 -18.402 -7.088 1.00 36.84 177 CYS A N 1
ATOM 1438 C CA . CYS A 1 177 ? 4.243 -19.766 -6.657 1.00 36.84 177 CYS A CA 1
ATOM 1439 C C . CYS A 1 177 ? 5.717 -20.160 -6.386 1.00 36.84 177 CYS A C 1
ATOM 1441 O O . CYS A 1 177 ? 6.533 -20.420 -7.261 1.00 36.84 177 CYS A O 1
ATOM 1443 N N . VAL A 1 178 ? 5.947 -20.447 -5.098 1.00 40.31 178 VAL A N 1
ATOM 1444 C CA . VAL A 1 178 ? 6.975 -21.357 -4.562 1.00 40.31 178 VAL A CA 1
ATOM 1445 C C . VAL A 1 178 ? 8.414 -20.823 -4.636 1.00 40.31 178 VAL A C 1
ATOM 1447 O O . VAL A 1 178 ? 9.179 -21.125 -5.541 1.00 40.31 178 VAL A O 1
ATOM 1450 N N . SER A 1 179 ? 8.803 -20.128 -3.556 1.00 43.69 179 SER A N 1
ATOM 1451 C CA . SER A 1 179 ? 10.170 -19.926 -3.017 1.00 43.69 179 SER A CA 1
ATOM 1452 C C . SER A 1 179 ? 10.881 -18.572 -3.175 1.00 43.69 179 SER A C 1
ATOM 1454 O O . SER A 1 179 ? 11.798 -18.328 -2.389 1.00 43.69 179 SER A O 1
ATOM 1456 N N . ASN A 1 180 ? 10.414 -17.628 -4.006 1.00 50.31 180 ASN A N 1
ATOM 1457 C CA . ASN A 1 180 ? 11.093 -16.327 -4.162 1.00 50.31 180 ASN A CA 1
ATOM 1458 C C . ASN A 1 180 ? 10.234 -15.121 -3.758 1.00 50.31 180 ASN A C 1
ATOM 1460 O O . ASN A 1 180 ? 9.312 -14.704 -4.454 1.00 50.31 180 ASN A O 1
ATOM 1464 N N . THR A 1 181 ? 10.586 -14.512 -2.622 1.00 59.03 181 THR A N 1
ATOM 1465 C CA . THR A 1 181 ? 10.072 -13.199 -2.211 1.00 59.03 181 THR A CA 1
ATOM 1466 C C . THR A 1 181 ? 10.725 -12.114 -3.063 1.00 59.03 181 THR A C 1
ATOM 1468 O O . THR A 1 181 ? 11.884 -11.763 -2.809 1.00 59.03 181 THR A O 1
ATOM 1471 N N . LYS A 1 182 ? 9.998 -11.613 -4.062 1.00 73.62 182 LYS A N 1
ATOM 1472 C CA . LYS A 1 182 ? 10.500 -10.626 -5.032 1.00 73.62 182 LYS A CA 1
ATOM 1473 C C . LYS A 1 182 ? 9.944 -9.231 -4.782 1.00 73.62 182 LYS A C 1
ATOM 1475 O O . LYS A 1 182 ? 10.666 -8.259 -4.979 1.00 73.62 182 LYS A O 1
ATOM 1480 N N . SER A 1 183 ? 8.734 -9.139 -4.231 1.00 80.25 183 SER A N 1
ATOM 1481 C CA . SER A 1 183 ? 8.016 -7.869 -4.166 1.00 80.25 183 SER A CA 1
ATOM 1482 C C . SER A 1 183 ? 7.680 -7.447 -2.742 1.00 80.25 183 SER A C 1
ATOM 1484 O O . SER A 1 183 ? 7.300 -8.259 -1.898 1.00 80.25 183 SER A O 1
ATOM 1486 N N . LEU A 1 184 ? 7.828 -6.155 -2.469 1.00 84.62 184 LEU A N 1
ATOM 1487 C CA . LEU A 1 184 ? 7.257 -5.496 -1.301 1.00 84.62 184 LEU A CA 1
ATOM 1488 C C . LEU A 1 184 ? 5.958 -4.833 -1.741 1.00 84.62 184 LEU A C 1
ATOM 1490 O O . LEU A 1 184 ? 5.974 -4.042 -2.678 1.00 84.62 184 LEU A O 1
ATOM 1494 N N . ILE A 1 185 ? 4.870 -5.140 -1.050 1.00 86.12 185 ILE A N 1
ATOM 1495 C CA . ILE A 1 185 ? 3.539 -4.614 -1.330 1.00 86.12 185 ILE A CA 1
ATOM 1496 C C . ILE A 1 185 ? 3.088 -3.785 -0.129 1.00 86.12 185 ILE A C 1
ATOM 1498 O O . ILE A 1 185 ? 3.278 -4.190 1.023 1.00 86.12 185 ILE A O 1
ATOM 1502 N N . VAL A 1 186 ? 2.516 -2.615 -0.396 1.00 88.31 186 VAL A N 1
ATOM 1503 C CA . VAL A 1 186 ? 1.895 -1.754 0.611 1.00 88.31 186 VAL A CA 1
ATOM 1504 C C . VAL A 1 186 ? 0.511 -1.359 0.119 1.00 88.31 186 VAL A C 1
ATOM 1506 O O . VAL A 1 186 ? 0.383 -0.761 -0.946 1.00 88.31 186 VAL A O 1
ATOM 1509 N N . ASN A 1 187 ? -0.504 -1.679 0.915 1.00 87.75 187 ASN A N 1
ATOM 1510 C CA . ASN A 1 187 ? -1.898 -1.359 0.636 1.00 87.75 187 ASN A CA 1
ATOM 1511 C C . ASN A 1 187 ? -2.411 -0.338 1.638 1.00 87.75 187 ASN A C 1
ATOM 1513 O O . ASN A 1 187 ? -2.200 -0.512 2.839 1.00 87.75 187 ASN A O 1
ATOM 1517 N N . TYR A 1 188 ? -3.123 0.673 1.159 1.00 90.69 188 TYR A N 1
ATOM 1518 C CA . TYR A 1 188 ? -3.985 1.526 1.965 1.00 90.69 188 TYR A CA 1
ATOM 1519 C C . TYR A 1 188 ? -5.444 1.203 1.647 1.00 90.69 188 TYR A C 1
ATOM 1521 O O . TYR A 1 188 ? -5.826 1.174 0.478 1.00 90.69 188 TYR A O 1
ATOM 1529 N N . TYR A 1 189 ? -6.236 0.969 2.691 1.00 88.19 189 TYR A N 1
ATOM 1530 C CA . TYR A 1 189 ? -7.645 0.604 2.608 1.00 88.19 189 TYR A CA 1
ATOM 1531 C C . TYR A 1 189 ? -8.499 1.767 3.112 1.00 88.19 189 TYR A C 1
ATOM 1533 O O . TYR A 1 189 ? -8.422 2.134 4.291 1.00 88.19 189 TYR A O 1
ATOM 1541 N N . LYS A 1 190 ? -9.333 2.328 2.234 1.00 88.12 190 LYS A N 1
ATOM 1542 C CA . LYS A 1 190 ? -10.414 3.237 2.617 1.00 88.12 190 LYS A CA 1
ATOM 1543 C C . LYS A 1 190 ? -11.711 2.432 2.611 1.00 88.12 190 LYS A C 1
ATOM 1545 O O . LYS A 1 190 ? -12.182 1.962 1.580 1.00 88.12 190 LYS A O 1
ATOM 1550 N N . ILE A 1 191 ? -12.223 2.224 3.816 1.00 80.06 191 ILE A N 1
ATOM 1551 C CA . ILE A 1 191 ? -13.409 1.420 4.086 1.00 80.06 191 ILE A CA 1
ATOM 1552 C C . ILE A 1 191 ? -14.509 2.407 4.445 1.00 80.06 191 ILE A C 1
ATOM 1554 O O . ILE A 1 191 ? -14.396 3.115 5.449 1.00 80.06 191 ILE A O 1
ATOM 1558 N N . GLU A 1 192 ? -15.521 2.493 3.594 1.00 68.12 192 GLU A N 1
ATOM 1559 C CA . GLU A 1 192 ? -16.750 3.220 3.889 1.00 68.12 192 GLU A CA 1
ATOM 1560 C C . GLU A 1 192 ? -17.677 2.248 4.632 1.00 68.12 192 GLU A C 1
ATOM 1562 O O . GLU A 1 192 ? -17.878 1.123 4.175 1.00 68.12 192 GLU A O 1
ATOM 1567 N N . ASN A 1 193 ? -18.141 2.642 5.823 1.00 54.22 193 ASN A N 1
ATOM 1568 C CA . ASN A 1 193 ? -19.121 1.889 6.615 1.00 54.22 193 ASN A CA 1
ATOM 1569 C C . ASN A 1 193 ? -20.523 2.437 6.371 1.00 54.22 193 ASN A C 1
ATOM 1571 O O . ASN A 1 193 ? -20.638 3.683 6.285 1.00 54.22 193 ASN A O 1
#

Radius of gyration: 19.12 Å; chains: 1; bounding box: 40×55×62 Å

Sequence (193 aa):
MNRIMTILGLLLSIQVFGQLEPEKELEKIFYSLPIRLEIETIIDSAKNNDLITSFENNYHISDKPYFSGHLSQNNYLSIKPNSGQIEIFRSGLYTLWGVDLDSLDVVYVSFDFGDKMTKDLRKVYKRLVRKFKKLTSKSEKYKLYADPGLIGYGFCFFKSENDKLPFMSIEVGLGDCVSNTKSLIVNYYKIEN

Organism: NCBI:txid1484053

Secondary structure (DSSP, 8-state):
--SHHHHHHHHHHHTT-----HHHHHHHHTTT--TTS-HHHHHHHHHT-TTEEEEEE-TTSTTS-EEEEEEPP-STTSS--SEEEEEEEEEEEEEETTEEEEEEEEEEEEEE-TGGGHHHHHHHHHHHHHHHHTT-SEEEEEEE--SSS--EEEEEEESSTT-SS-SEEEEEEE-SSSS-EEEEEEEEEEE--

pLDDT: mean 73.03, std 16.52, range [35.34, 91.56]

Foldseek 3Di:
DPPPVVVVVVVVVVVPVPLPAVVVVVCLVLLVQPVVDPLVSSQVVQVPRPQFDDKDWDCVVVVKGKMKTWGHFRVPLVDGFPTKMWMWIKDAFDQAPNDTARIKTKIKMKGFRPQVCVVSLVVSQVVSVVVLVSRAQDKDWDWDDDDQWWTWTWMFGPNHPPDPHGQKIWTQTDHTDDDDRGMIMIMGIDGDD